Protein AF-A0A956CG14-F1 (afdb_monomer)

Nearest PDB structures (foldseek):
  5g23-assembly1_B  TM=5.509E-01  e=2.627E-01  Thermus thermophilus HB8
  4ibn-assembly1_A  TM=4.013E-01  e=4.566E+00  uncultured organism
  7aoa-assembly1_G  TM=4.417E-01  e=9.740E+00  Homo sapiens

Mean predicted aligned error: 8.32 Å

pLDDT: mean 91.48, std 9.68, range [47.75, 98.31]

Secondary structure (DSSP, 8-state):
------PPP--PPPPHHHHHHHHHHHHHHHHHHHHHHHHHHHHHHHHHHHHHHHHHHHHHHHHHHHHHHTEE------SSGGG------EEEE--SSB-EEEEEES-----STT-S--S-EEEEEEEEE-TTSTT-EEEEEEEESS--S-TTS-SEEEEEESS-S-B------TTT-

Solvent-accessible surface area (backbone atoms only — not comparable to full-atom values): 10400 Å² total; per-residue (Å²): 135,85,84,82,80,81,79,76,82,80,81,81,77,86,49,75,66,57,53,51,49,52,52,51,52,50,52,51,49,50,52,54,51,50,50,52,52,54,52,52,52,54,48,51,52,52,54,47,54,54,52,50,53,54,46,38,54,51,53,37,50,56,47,53,52,56,42,61,73,33,48,51,75,74,85,86,66,55,94,54,66,92,71,55,65,58,44,65,41,80,49,78,44,90,51,81,58,26,26,33,42,28,29,22,21,61,68,39,74,75,85,59,90,87,56,100,54,54,40,42,22,23,33,32,42,33,55,41,74,41,94,90,40,88,94,36,33,22,38,29,36,33,42,21,58,67,71,30,77,53,45,86,57,79,56,52,76,45,83,49,37,74,67,50,80,69,43,84,82,87,78,84,47,88,87,83,101

Structure (mmCIF, N/CA/C/O backbone):
data_AF-A0A956CG14-F1
#
_entry.id   AF-A0A956CG14-F1
#
loop_
_atom_site.group_PDB
_atom_site.id
_atom_site.type_symbol
_atom_site.label_atom_id
_atom_site.label_alt_id
_atom_site.label_comp_id
_atom_site.label_asym_id
_atom_site.label_entity_id
_atom_site.label_seq_id
_atom_site.pdbx_PDB_ins_code
_atom_site.Cartn_x
_atom_site.Cartn_y
_atom_site.Cartn_z
_atom_site.occupancy
_atom_site.B_iso_or_equiv
_atom_site.auth_seq_id
_atom_site.auth_comp_id
_atom_site.auth_asym_id
_atom_site.auth_atom_id
_atom_site.pdbx_PDB_model_num
ATOM 1 N N . MET A 1 1 ? -40.263 51.891 77.233 1.00 47.75 1 MET A N 1
ATOM 2 C CA . MET A 1 1 ? -41.038 50.756 76.676 1.00 47.75 1 MET A CA 1
ATOM 3 C C . MET A 1 1 ? -40.170 50.039 75.636 1.00 47.75 1 MET A C 1
ATOM 5 O O . MET A 1 1 ? -39.500 50.713 74.867 1.00 47.75 1 MET A O 1
ATOM 9 N N . MET A 1 2 ? -40.064 48.709 75.733 1.00 49.88 2 MET A N 1
ATOM 10 C CA . MET A 1 2 ? -38.956 47.848 75.268 1.00 49.88 2 MET A CA 1
ATOM 11 C C . MET A 1 2 ? -38.660 47.782 73.753 1.00 49.88 2 MET A C 1
ATOM 13 O O . MET A 1 2 ? -39.558 47.728 72.917 1.00 49.88 2 MET A O 1
ATOM 17 N N . ARG A 1 3 ? -37.358 47.654 73.435 1.00 60.09 3 ARG A N 1
ATOM 18 C CA . ARG A 1 3 ? -36.786 47.274 72.128 1.00 60.09 3 ARG A CA 1
ATOM 19 C C . ARG A 1 3 ? -37.217 45.851 71.732 1.00 60.09 3 ARG A C 1
ATOM 21 O O . ARG A 1 3 ? -36.933 44.899 72.454 1.00 60.09 3 ARG A O 1
ATOM 28 N N . ARG A 1 4 ? -37.834 45.688 70.554 1.00 58.59 4 ARG A N 1
ATOM 29 C CA . ARG A 1 4 ? -38.058 44.374 69.921 1.00 58.59 4 ARG A CA 1
ATOM 30 C C . ARG A 1 4 ? -36.722 43.794 69.444 1.00 58.59 4 ARG A C 1
ATOM 32 O O . ARG A 1 4 ? -36.098 44.342 68.540 1.00 58.59 4 ARG A O 1
ATOM 39 N N . ALA A 1 5 ? -36.306 42.673 70.025 1.00 63.59 5 ALA A N 1
ATOM 40 C CA . ALA A 1 5 ? -35.181 41.889 69.532 1.00 63.59 5 ALA A CA 1
ATOM 41 C C . ALA A 1 5 ? -35.553 41.219 68.196 1.00 63.59 5 ALA A C 1
ATOM 43 O O . ALA A 1 5 ? -36.476 40.403 68.132 1.00 63.59 5 ALA A O 1
ATOM 44 N N . ARG A 1 6 ? -34.839 41.564 67.119 1.00 65.38 6 ARG A N 1
ATOM 45 C CA . ARG A 1 6 ? -34.889 40.834 65.844 1.00 65.38 6 ARG A CA 1
ATOM 46 C C . ARG A 1 6 ? -34.256 39.458 66.064 1.00 65.38 6 ARG A C 1
ATOM 48 O O . ARG A 1 6 ? -33.068 39.375 66.360 1.00 65.38 6 ARG A O 1
ATOM 55 N N . ARG A 1 7 ? -35.039 38.384 65.935 1.00 64.81 7 ARG A N 1
ATOM 56 C CA . ARG A 1 7 ? -34.497 37.019 65.888 1.00 64.81 7 ARG A CA 1
ATOM 57 C C . ARG A 1 7 ? -33.688 36.869 64.600 1.00 64.81 7 ARG A C 1
ATOM 59 O O . ARG A 1 7 ? -34.226 37.095 63.520 1.00 64.81 7 ARG A O 1
ATOM 66 N N . LEU A 1 8 ? -32.413 36.505 64.723 1.00 67.00 8 LEU A N 1
ATOM 67 C CA . LEU A 1 8 ? -31.618 36.058 63.582 1.00 67.00 8 LEU A CA 1
ATOM 68 C C . LEU A 1 8 ? -32.221 34.745 63.051 1.00 67.00 8 LEU A C 1
ATOM 70 O O . LEU A 1 8 ? -32.664 33.920 63.859 1.00 67.00 8 LEU A O 1
ATOM 74 N N . PRO A 1 9 ? -32.288 34.547 61.724 1.00 66.44 9 PRO A N 1
ATOM 75 C CA . PRO A 1 9 ? -32.798 33.305 61.162 1.00 66.44 9 PRO A CA 1
ATOM 76 C C . PRO A 1 9 ? -31.931 32.132 61.639 1.00 66.44 9 PRO A C 1
ATOM 78 O O . PRO A 1 9 ? -30.703 32.187 61.571 1.00 66.44 9 PRO A O 1
ATOM 81 N N . ARG A 1 10 ? -32.567 31.071 62.155 1.00 65.12 10 ARG A N 1
ATOM 82 C CA . ARG A 1 10 ? -31.877 29.812 62.464 1.00 65.12 10 ARG A CA 1
ATOM 83 C C . ARG A 1 10 ? -31.449 29.202 61.135 1.00 65.12 10 ARG A C 1
ATOM 85 O O . ARG A 1 10 ? -32.304 28.848 60.329 1.00 65.12 10 ARG A O 1
ATOM 92 N N . ILE A 1 11 ? -30.145 29.092 60.916 1.00 65.12 11 ILE A N 1
ATOM 93 C CA . ILE A 1 11 ? -29.599 28.315 59.805 1.00 65.12 11 ILE A CA 1
ATOM 94 C C . ILE A 1 11 ? -29.910 26.850 60.126 1.00 65.12 11 ILE A C 1
ATOM 96 O O . ILE A 1 11 ? -29.430 26.318 61.127 1.00 65.12 11 IL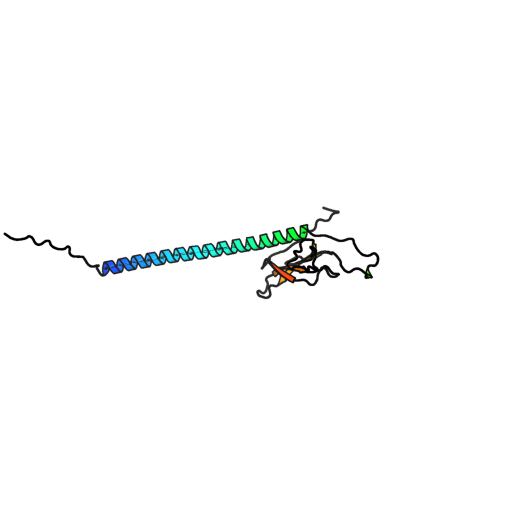E A O 1
ATOM 100 N N . ALA A 1 12 ? -30.795 26.233 59.347 1.00 71.69 12 ALA A N 1
ATOM 101 C CA . ALA A 1 12 ? -31.073 24.808 59.454 1.00 71.69 12 ALA A CA 1
ATOM 102 C C . ALA A 1 12 ? -29.853 24.028 58.937 1.00 71.69 12 ALA A C 1
ATOM 104 O O . ALA A 1 12 ? -29.336 24.333 57.865 1.00 71.69 12 ALA A O 1
ATOM 105 N N . GLY A 1 13 ? -29.366 23.065 59.722 1.00 74.69 13 GLY A N 1
ATOM 106 C CA . GLY A 1 13 ? -28.345 22.112 59.281 1.00 74.69 13 GLY A CA 1
ATOM 107 C C . GLY A 1 13 ? -28.966 20.968 58.478 1.00 74.69 13 GLY A C 1
ATOM 108 O O . GLY A 1 13 ? -30.152 20.679 58.635 1.00 74.69 13 GLY A O 1
ATOM 109 N N . PHE A 1 14 ? -28.161 20.313 57.642 1.00 78.00 14 PHE A N 1
ATOM 110 C CA . PHE A 1 14 ? -28.571 19.127 56.883 1.00 78.00 14 PHE A CA 1
ATOM 111 C C . PHE A 1 14 ? -28.898 17.952 57.808 1.00 78.00 14 PHE A C 1
ATOM 113 O O . PHE A 1 14 ? -28.216 17.724 58.812 1.00 78.00 14 PHE A O 1
ATOM 120 N N . THR A 1 15 ? -29.909 17.164 57.442 1.00 90.56 15 THR A N 1
ATOM 121 C CA . THR A 1 15 ? -30.178 15.887 58.121 1.00 90.56 15 THR A CA 1
ATOM 122 C C . THR A 1 15 ? -29.284 14.774 57.558 1.00 90.56 15 THR A C 1
ATOM 124 O O . THR A 1 15 ? -28.872 14.820 56.399 1.00 90.56 15 THR A O 1
ATOM 127 N N . LEU A 1 16 ? -29.007 13.732 58.352 1.00 89.06 16 LEU A N 1
ATOM 128 C CA . LEU A 1 16 ? -28.270 12.546 57.879 1.00 89.06 16 LEU A CA 1
ATOM 129 C C . LEU A 1 16 ? -28.947 11.891 56.664 1.00 89.06 16 LEU A C 1
ATOM 131 O O . LEU A 1 16 ? -28.267 11.439 55.747 1.00 89.06 16 LEU A O 1
ATOM 135 N N . VAL A 1 17 ? -30.282 11.872 56.643 1.00 91.56 17 VAL A N 1
ATOM 136 C CA . VAL A 1 17 ? -31.070 11.315 55.533 1.00 91.56 17 VAL A CA 1
ATOM 137 C C . VAL A 1 17 ? -30.859 12.128 54.257 1.00 91.56 17 VAL A C 1
ATOM 139 O O . VAL A 1 17 ? -30.644 11.559 53.194 1.00 91.56 17 VAL A O 1
ATOM 142 N N . GLU A 1 18 ? -30.863 13.454 54.359 1.00 91.06 18 GLU A N 1
ATOM 143 C CA . GLU A 1 18 ? -30.671 14.355 53.221 1.00 91.06 18 GLU A CA 1
ATOM 144 C C . GLU A 1 18 ? -29.267 14.217 52.611 1.00 91.06 18 GLU A C 1
ATOM 146 O O . GLU A 1 18 ? -29.122 14.167 51.389 1.00 91.06 18 GLU A O 1
ATOM 151 N N . LEU A 1 19 ? -28.241 14.037 53.453 1.00 93.31 19 LEU A N 1
ATOM 152 C CA . LEU A 1 19 ? -26.880 13.737 53.005 1.00 93.31 19 LEU A CA 1
ATOM 153 C C . LEU A 1 19 ? -26.794 12.380 52.286 1.00 93.31 19 LEU A C 1
ATOM 155 O O . LEU A 1 19 ? -26.184 12.287 51.221 1.00 93.31 19 LEU A O 1
ATOM 159 N N . LEU A 1 20 ? -27.417 11.333 52.837 1.00 95.00 20 LEU A N 1
ATOM 160 C CA . LEU A 1 20 ? -27.438 10.004 52.215 1.00 95.00 20 LEU A CA 1
ATOM 161 C C . LEU A 1 20 ? -28.135 10.028 50.851 1.00 95.00 20 LEU A C 1
ATOM 163 O O . LEU A 1 20 ? -27.617 9.462 49.886 1.00 95.00 20 LEU A O 1
ATOM 167 N N . VAL A 1 21 ? -29.270 10.727 50.748 1.00 95.81 21 VAL A N 1
ATOM 168 C CA . VAL A 1 21 ? -29.988 10.900 49.480 1.00 95.81 21 VAL A CA 1
ATOM 169 C C . VAL A 1 21 ? -29.118 11.656 48.474 1.00 95.81 21 VAL A C 1
ATOM 171 O O . VAL A 1 21 ? -28.954 11.181 47.350 1.00 95.81 21 VAL A O 1
ATOM 174 N N . ALA A 1 22 ? -28.479 12.760 48.870 1.00 96.31 22 ALA A N 1
ATOM 175 C CA . ALA A 1 22 ? -27.598 13.525 47.986 1.00 96.31 22 ALA A CA 1
ATOM 176 C C . ALA A 1 22 ? -26.425 12.684 47.445 1.00 96.31 22 ALA A C 1
ATOM 178 O O . ALA A 1 22 ? -26.166 12.690 46.240 1.00 96.31 22 ALA A O 1
ATOM 179 N N . ILE A 1 23 ? -25.756 11.909 48.308 1.00 96.31 23 ILE A N 1
ATOM 180 C CA . ILE A 1 23 ? -24.651 11.026 47.904 1.00 96.31 23 ILE A CA 1
ATOM 181 C C . ILE A 1 23 ? -25.156 9.905 46.988 1.00 96.31 23 ILE A C 1
ATOM 183 O O . ILE A 1 23 ? -24.492 9.584 46.005 1.00 96.31 23 ILE A O 1
ATOM 187 N N . SER A 1 24 ? -26.337 9.337 47.256 1.00 96.81 24 SER A N 1
ATOM 188 C CA . SER A 1 24 ? -26.917 8.287 46.409 1.00 96.81 24 SER A CA 1
ATOM 189 C C . SER A 1 24 ? -27.231 8.785 44.994 1.00 96.81 24 SER A C 1
ATOM 191 O O . SER A 1 24 ? -26.884 8.124 44.015 1.00 96.81 24 SER A O 1
ATOM 193 N N . ILE A 1 25 ? -27.799 9.991 44.874 1.00 97.56 25 ILE A N 1
ATOM 194 C CA . ILE A 1 25 ? -28.087 10.629 43.587 1.00 97.56 25 ILE A CA 1
ATOM 195 C C . ILE A 1 25 ? -26.777 10.938 42.862 1.00 97.56 25 ILE A C 1
ATOM 197 O O . ILE A 1 25 ? -26.647 10.627 41.680 1.00 97.56 25 ILE A O 1
ATOM 201 N N . LEU A 1 26 ? -25.783 11.492 43.563 1.00 97.44 26 LEU A N 1
ATOM 202 C CA . LEU A 1 26 ? -24.477 11.788 42.977 1.00 97.44 26 LEU A CA 1
ATOM 203 C C . LEU A 1 26 ? -23.777 10.520 42.472 1.00 97.44 26 LEU A C 1
ATOM 205 O O . LEU A 1 26 ? -23.239 10.521 41.364 1.00 97.44 26 LEU A O 1
ATOM 209 N N . ALA A 1 27 ? -23.800 9.438 43.251 1.00 97.88 27 ALA A N 1
ATOM 210 C CA . ALA A 1 27 ? -23.237 8.153 42.856 1.00 97.88 27 ALA A CA 1
ATOM 211 C C . ALA A 1 27 ? -23.948 7.601 41.612 1.00 97.88 27 ALA A C 1
ATOM 213 O O . ALA A 1 27 ? -23.286 7.215 40.648 1.00 97.88 27 ALA A O 1
ATOM 214 N N . MET A 1 28 ? -25.283 7.645 41.584 1.00 97.94 28 MET A N 1
ATOM 215 C CA . MET A 1 28 ? -26.075 7.219 40.429 1.00 97.94 28 MET A CA 1
ATOM 216 C C . MET A 1 28 ? -25.741 8.039 39.176 1.00 97.94 28 MET A C 1
ATOM 218 O O . MET A 1 28 ? -25.464 7.466 38.122 1.00 97.94 28 MET A O 1
ATOM 222 N N . ILE A 1 29 ? -25.699 9.370 39.287 1.00 98.12 29 ILE A N 1
ATOM 223 C CA . ILE A 1 29 ? -25.327 10.262 38.179 1.00 98.12 29 ILE A CA 1
ATOM 224 C C . ILE A 1 29 ? -23.910 9.946 37.696 1.00 98.12 29 ILE A C 1
ATOM 226 O O . ILE A 1 29 ? -23.685 9.827 36.493 1.00 98.12 29 ILE A O 1
ATOM 230 N N . SER A 1 30 ? -22.964 9.752 38.615 1.00 97.94 30 SER A N 1
ATOM 231 C CA . SER A 1 30 ? -21.570 9.441 38.279 1.00 97.94 30 SER A CA 1
ATOM 232 C C . SER A 1 30 ? -21.457 8.143 37.475 1.00 97.94 30 SER A C 1
ATOM 234 O O . SER A 1 30 ? -20.741 8.103 36.474 1.00 97.94 30 SER A O 1
ATOM 236 N N . VAL A 1 31 ? -22.207 7.102 37.854 1.00 97.75 31 VAL A N 1
ATOM 237 C CA . VAL A 1 31 ? -22.255 5.827 37.118 1.00 97.75 31 VAL A CA 1
ATOM 238 C C . VAL A 1 31 ? -22.845 6.013 35.719 1.00 97.75 31 VAL A C 1
ATOM 240 O O . VAL A 1 31 ? -22.284 5.501 34.748 1.00 97.75 31 VAL A O 1
ATOM 243 N N . LEU A 1 32 ? -23.937 6.770 35.586 1.00 97.69 32 LEU A N 1
ATOM 244 C CA . LEU A 1 32 ? -24.560 7.044 34.286 1.00 97.69 32 LEU A CA 1
ATOM 245 C C . LEU A 1 32 ? -23.613 7.805 33.352 1.00 97.69 32 LEU A C 1
ATOM 247 O O . LEU A 1 32 ? -23.438 7.422 32.194 1.00 97.69 32 LEU A O 1
ATOM 251 N N . VAL A 1 33 ? -22.954 8.842 33.869 1.00 97.69 33 VAL A N 1
ATOM 252 C CA . VAL A 1 33 ? -21.979 9.647 33.126 1.00 97.69 33 VAL A CA 1
ATOM 253 C C . VAL A 1 33 ? -20.789 8.789 32.696 1.00 97.69 33 VAL A C 1
ATOM 255 O O . VAL A 1 33 ? -20.415 8.798 31.522 1.00 97.69 33 VAL A O 1
ATOM 258 N N . TYR A 1 34 ? -20.227 7.992 33.609 1.00 97.50 34 TYR A N 1
ATOM 259 C CA . TYR A 1 34 ? -19.129 7.080 33.290 1.00 97.50 34 TYR A CA 1
ATOM 260 C C . TYR A 1 34 ? -19.524 6.060 32.214 1.00 97.50 34 TYR A C 1
ATOM 262 O O . TYR A 1 34 ? -18.774 5.833 31.261 1.00 97.50 34 TYR A O 1
ATOM 270 N N . SER A 1 35 ? -20.727 5.487 32.317 1.00 96.56 35 SER A N 1
ATOM 271 C CA . SER A 1 35 ? -21.259 4.554 31.324 1.00 96.56 35 SER A CA 1
ATOM 272 C C . SER A 1 35 ? -21.357 5.203 29.940 1.00 96.56 35 SER A C 1
ATOM 274 O O . SER A 1 35 ? -20.819 4.654 28.973 1.00 96.56 35 SER A O 1
ATOM 276 N N . ALA A 1 36 ? -21.924 6.410 29.852 1.00 96.94 36 ALA A N 1
ATOM 277 C CA . ALA A 1 36 ? -22.028 7.164 28.605 1.00 96.94 36 ALA A CA 1
ATOM 278 C C . ALA A 1 36 ? -20.651 7.451 27.982 1.00 96.94 36 ALA A C 1
ATOM 280 O O . ALA A 1 36 ? -20.433 7.158 26.804 1.00 96.94 36 ALA A O 1
ATOM 281 N N . PHE A 1 37 ? -19.685 7.934 28.772 1.00 97.56 37 PHE A N 1
ATOM 282 C CA . PHE A 1 37 ? -18.316 8.160 28.295 1.00 97.56 37 PHE A CA 1
ATOM 283 C C . PHE A 1 37 ? -17.644 6.873 27.813 1.00 97.56 37 PHE A C 1
ATOM 285 O O . PHE A 1 37 ? -16.991 6.867 26.768 1.00 97.56 37 PHE A O 1
ATOM 292 N N . SER A 1 38 ? -17.828 5.769 28.538 1.00 96.50 38 SER A N 1
ATOM 293 C CA . SER A 1 38 ? -17.271 4.474 28.146 1.00 96.50 38 SER A CA 1
ATOM 294 C C . SER A 1 38 ? -17.868 3.973 26.822 1.00 96.50 38 SER A C 1
ATOM 296 O O . SER A 1 38 ? -17.143 3.438 25.982 1.00 96.50 38 SER A O 1
ATOM 298 N N . GLY A 1 39 ? -19.169 4.195 26.602 1.00 95.75 39 GLY A N 1
ATOM 299 C CA . GLY A 1 39 ? -19.854 3.884 25.348 1.00 95.75 39 GLY A CA 1
ATOM 300 C C . GLY A 1 39 ? -19.334 4.724 24.183 1.00 95.75 39 GLY A C 1
ATOM 301 O O . GLY A 1 39 ? -18.994 4.176 23.135 1.00 95.75 39 GLY A O 1
ATOM 302 N N . LEU A 1 40 ? -19.185 6.037 24.389 1.00 96.56 40 LEU A N 1
ATOM 303 C CA . LEU A 1 40 ? -18.630 6.953 23.388 1.00 96.56 40 LEU A CA 1
ATOM 304 C C . LEU A 1 40 ? -17.197 6.583 22.998 1.00 96.56 40 LEU A C 1
ATOM 306 O O . LEU A 1 40 ? -16.873 6.570 21.812 1.00 96.56 40 LEU A O 1
ATOM 310 N N . LYS A 1 41 ? -16.348 6.238 23.974 1.00 97.25 41 LYS A N 1
ATOM 311 C CA . LYS A 1 41 ? -14.966 5.812 23.718 1.00 97.25 41 LYS A CA 1
ATOM 312 C C . LYS A 1 41 ? -14.918 4.570 22.823 1.00 97.25 41 LYS A C 1
ATOM 314 O O . LYS A 1 41 ? -14.251 4.602 21.794 1.00 97.25 41 LYS A O 1
ATOM 319 N N . ARG A 1 42 ? -15.675 3.520 23.163 1.00 95.88 42 ARG A N 1
ATOM 320 C CA . ARG A 1 42 ? -15.742 2.283 22.361 1.00 95.88 42 ARG A CA 1
ATOM 321 C C . ARG A 1 42 ? -16.266 2.536 20.947 1.00 95.88 42 ARG A C 1
ATOM 323 O O . ARG A 1 42 ? -15.728 1.994 19.986 1.00 95.88 42 ARG A O 1
ATOM 330 N N . SER A 1 43 ? -17.291 3.381 20.817 1.00 96.06 43 SER A N 1
ATOM 331 C CA . SER A 1 43 ? -17.842 3.769 19.514 1.00 96.06 43 SER A CA 1
ATOM 332 C C . SER A 1 43 ? -16.799 4.492 18.657 1.00 96.06 43 SER A C 1
ATOM 334 O O . SER A 1 43 ? -16.545 4.098 17.518 1.00 96.06 43 SER A O 1
ATOM 336 N N . LYS A 1 44 ? -16.106 5.481 19.237 1.00 96.75 44 LYS A N 1
ATOM 337 C CA . LYS A 1 44 ? -15.013 6.197 18.572 1.00 96.75 44 LYS A CA 1
ATOM 338 C C . LYS A 1 44 ? -13.903 5.246 18.122 1.00 96.75 44 LYS A C 1
ATOM 340 O O . LYS A 1 44 ? -13.461 5.343 16.985 1.00 96.75 44 LYS A O 1
ATOM 345 N N . GLU A 1 45 ? -13.469 4.325 18.979 1.00 96.81 45 GLU A N 1
ATOM 346 C CA . GLU A 1 45 ? -12.439 3.330 18.645 1.00 96.81 45 GLU A CA 1
ATOM 347 C C . GLU A 1 45 ? -12.885 2.388 17.515 1.00 96.81 45 GLU A C 1
ATOM 349 O O . GLU A 1 45 ? -12.084 2.030 16.653 1.00 96.81 45 GLU A O 1
ATOM 354 N N . GLY A 1 46 ? -14.164 2.004 17.474 1.00 95.56 46 GLY A N 1
ATOM 355 C CA . GLY A 1 46 ? -14.737 1.243 16.362 1.00 95.56 46 GLY A CA 1
ATOM 356 C C . GLY A 1 46 ? -14.678 2.004 15.036 1.00 95.56 46 GLY A C 1
ATOM 357 O O . GLY A 1 46 ? -14.149 1.488 14.054 1.00 95.56 46 GLY A O 1
ATOM 358 N N . ILE A 1 47 ? -15.160 3.249 15.026 1.00 96.31 47 ILE A N 1
ATOM 359 C CA . ILE A 1 47 ? -15.160 4.114 13.834 1.00 96.31 47 ILE A CA 1
ATOM 360 C C . ILE A 1 47 ? -13.732 4.403 13.361 1.00 96.31 47 ILE A C 1
ATOM 362 O O . ILE A 1 47 ? -13.461 4.380 12.159 1.00 96.31 47 ILE A O 1
ATOM 366 N N . GLN A 1 48 ? -12.814 4.646 14.298 1.00 96.12 48 GLN A N 1
ATOM 367 C CA . GLN A 1 48 ? -11.416 4.928 13.997 1.00 96.12 48 GLN A CA 1
ATOM 368 C C . GLN A 1 48 ? -10.758 3.749 13.274 1.00 96.12 48 GLN A C 1
ATOM 370 O O . GLN A 1 48 ? -10.187 3.951 12.208 1.00 96.12 48 GLN A O 1
ATOM 375 N N . ARG A 1 49 ? -10.929 2.514 13.772 1.00 94.50 49 ARG A N 1
ATOM 376 C CA . ARG A 1 49 ? -10.384 1.305 13.125 1.00 94.50 49 ARG A CA 1
ATOM 377 C C . ARG A 1 49 ? -10.854 1.146 11.681 1.00 94.50 49 ARG A C 1
ATOM 379 O O . ARG A 1 49 ? -10.047 0.878 10.796 1.00 94.50 49 ARG A O 1
ATOM 386 N N . VAL A 1 50 ? -12.149 1.343 11.435 1.00 94.94 50 VAL A N 1
ATOM 387 C CA . VAL A 1 50 ? -12.718 1.263 10.080 1.00 94.94 50 VAL A CA 1
ATOM 388 C C . VAL A 1 50 ? -12.144 2.368 9.192 1.00 94.94 50 VAL A C 1
ATOM 390 O O . VAL A 1 50 ? -11.713 2.112 8.070 1.00 94.94 50 VAL A O 1
ATOM 393 N N . THR A 1 51 ? -12.091 3.598 9.703 1.00 96.50 51 THR A N 1
ATOM 394 C CA . THR A 1 51 ? -11.572 4.756 8.962 1.00 96.50 51 THR A CA 1
ATOM 395 C C . THR A 1 51 ? -10.102 4.583 8.592 1.00 96.50 51 THR A C 1
ATOM 397 O O . THR A 1 51 ? -9.724 4.881 7.457 1.00 96.50 51 THR A O 1
ATOM 400 N N . ASP A 1 52 ? -9.291 4.075 9.519 1.00 95.38 52 ASP A N 1
ATOM 401 C CA . ASP A 1 52 ? -7.868 3.824 9.307 1.00 95.38 52 ASP A CA 1
ATOM 402 C C . ASP A 1 52 ? -7.653 2.739 8.250 1.00 95.38 52 ASP A C 1
ATOM 404 O O . ASP A 1 52 ? -6.866 2.951 7.329 1.00 95.38 52 ASP A O 1
ATOM 408 N N . ARG A 1 53 ? -8.440 1.654 8.282 1.00 94.56 53 ARG A N 1
ATOM 409 C CA . ARG A 1 53 ? -8.389 0.592 7.266 1.00 94.56 53 ARG A CA 1
ATOM 410 C C . ARG A 1 53 ? -8.703 1.105 5.860 1.00 94.56 53 ARG A C 1
ATOM 412 O O . ARG A 1 53 ? -7.971 0.837 4.911 1.00 94.56 53 ARG A O 1
ATOM 419 N N . TYR A 1 54 ? -9.761 1.904 5.716 1.00 95.69 54 TYR A N 1
ATOM 420 C CA . TYR A 1 54 ? -10.086 2.524 4.428 1.00 95.69 54 TYR A CA 1
ATOM 421 C C . TYR A 1 54 ? -9.027 3.533 3.978 1.00 95.69 54 TYR A C 1
ATOM 423 O O . TYR A 1 54 ? -8.774 3.684 2.782 1.00 95.69 54 TYR A O 1
ATOM 431 N N . ARG A 1 55 ? -8.430 4.273 4.916 1.00 95.81 55 ARG A N 1
ATOM 432 C CA . ARG A 1 55 ? -7.376 5.240 4.608 1.00 95.81 55 ARG A CA 1
ATOM 433 C C . ARG A 1 55 ? -6.121 4.540 4.097 1.00 95.81 55 ARG A C 1
ATOM 435 O O . ARG A 1 55 ? -5.589 4.986 3.088 1.00 95.81 55 ARG A O 1
ATOM 442 N N . GLU A 1 56 ? -5.689 3.474 4.760 1.00 96.06 56 GLU A N 1
ATOM 443 C CA . GLU A 1 56 ? -4.563 2.630 4.351 1.00 96.06 56 GLU A CA 1
ATOM 444 C C . GLU A 1 56 ? -4.755 2.121 2.917 1.00 96.06 56 GLU A C 1
ATOM 446 O O . GLU A 1 56 ? -3.943 2.430 2.046 1.00 96.06 56 GLU A O 1
ATOM 451 N N . GLY A 1 57 ? -5.896 1.480 2.628 1.00 95.62 57 GLY A N 1
ATOM 452 C CA . GLY A 1 57 ? -6.208 0.988 1.283 1.00 95.62 57 GLY A CA 1
ATOM 453 C C . GLY A 1 57 ? -6.230 2.093 0.219 1.00 95.62 57 GLY A C 1
ATOM 454 O O . GLY A 1 57 ? -5.639 1.945 -0.849 1.00 95.62 57 GLY A O 1
ATOM 455 N N . ARG A 1 58 ? -6.841 3.252 0.511 1.00 96.19 58 ARG A N 1
ATOM 456 C CA . ARG A 1 58 ? -6.843 4.392 -0.427 1.00 96.19 58 ARG A CA 1
ATOM 457 C C . ARG A 1 58 ? -5.443 4.934 -0.699 1.00 96.19 58 ARG A C 1
ATOM 459 O O . ARG A 1 58 ? -5.149 5.282 -1.838 1.00 96.19 58 ARG A O 1
ATOM 466 N N . LEU A 1 59 ? -4.596 5.039 0.325 1.00 97.31 59 LEU A N 1
ATOM 467 C CA . LEU A 1 59 ? -3.220 5.512 0.166 1.00 97.31 59 LEU A CA 1
ATOM 468 C C . LEU A 1 59 ? -2.386 4.516 -0.645 1.00 97.31 59 LEU A C 1
ATOM 470 O O . LEU A 1 59 ? -1.653 4.942 -1.538 1.00 97.31 59 LEU A O 1
ATOM 474 N N . ALA A 1 60 ? -2.552 3.217 -0.387 1.00 97.25 60 ALA A N 1
ATOM 475 C CA . ALA A 1 60 ? -1.914 2.149 -1.146 1.00 97.25 60 ALA A CA 1
ATOM 476 C C . ALA A 1 60 ? -2.277 2.223 -2.636 1.00 97.25 60 ALA A C 1
ATOM 478 O O . ALA A 1 60 ? -1.395 2.351 -3.484 1.00 97.25 60 ALA A O 1
ATOM 479 N N . MET A 1 61 ? -3.575 2.250 -2.952 1.00 96.88 61 MET A N 1
ATOM 480 C CA . MET A 1 61 ? -4.064 2.314 -4.334 1.00 96.88 61 MET A CA 1
ATOM 481 C C . MET A 1 61 ? -3.652 3.606 -5.046 1.00 96.88 61 MET A C 1
ATOM 483 O O . MET A 1 61 ? -3.201 3.567 -6.190 1.00 96.88 61 MET A O 1
ATOM 487 N N . ALA A 1 62 ? -3.755 4.757 -4.373 1.00 97.12 62 ALA A N 1
ATOM 488 C CA . ALA A 1 62 ? -3.348 6.038 -4.950 1.00 97.12 62 ALA A CA 1
ATOM 489 C C . ALA A 1 62 ? -1.846 6.084 -5.262 1.00 97.12 62 ALA A C 1
ATOM 491 O O . ALA A 1 62 ? -1.436 6.740 -6.223 1.00 97.12 62 ALA A O 1
ATOM 492 N N . ARG A 1 63 ? -1.022 5.401 -4.459 1.00 96.75 63 ARG A N 1
ATOM 493 C CA . ARG A 1 63 ? 0.408 5.274 -4.728 1.00 96.75 63 ARG A CA 1
ATOM 494 C C . ARG A 1 63 ? 0.668 4.348 -5.912 1.00 96.75 63 ARG A C 1
ATOM 496 O O . ARG A 1 63 ? 1.290 4.798 -6.866 1.00 96.75 63 ARG A O 1
ATOM 503 N N . ILE A 1 64 ? 0.136 3.124 -5.887 1.00 97.50 64 ILE A N 1
ATOM 504 C CA . ILE A 1 64 ? 0.289 2.143 -6.975 1.00 97.50 64 ILE A CA 1
ATOM 505 C C . ILE A 1 64 ? -0.120 2.756 -8.316 1.00 97.50 64 ILE A C 1
ATOM 507 O O . ILE A 1 64 ? 0.649 2.716 -9.270 1.00 97.50 64 ILE A O 1
ATOM 511 N N . SER A 1 65 ? -1.287 3.404 -8.368 1.00 97.06 65 SER A N 1
ATOM 512 C CA . SER A 1 65 ? -1.792 4.044 -9.586 1.00 97.06 65 SER A CA 1
ATOM 513 C C . SER A 1 65 ? -0.841 5.118 -10.119 1.00 97.06 65 SER A C 1
ATOM 515 O O . SER A 1 65 ? -0.524 5.115 -11.305 1.00 97.06 65 SER A O 1
ATOM 517 N N . ARG A 1 66 ? -0.336 6.001 -9.249 1.00 96.31 66 ARG A N 1
ATOM 518 C CA . ARG A 1 66 ? 0.601 7.064 -9.642 1.00 96.31 66 ARG A CA 1
ATOM 519 C C . ARG A 1 66 ? 1.902 6.501 -10.207 1.00 96.31 66 ARG A C 1
ATOM 521 O O . ARG A 1 66 ? 2.438 7.049 -11.162 1.00 96.31 66 ARG A O 1
ATOM 528 N N . GLU A 1 67 ? 2.427 5.449 -9.596 1.00 97.19 67 GLU A N 1
ATOM 529 C CA . GLU A 1 67 ? 3.710 4.876 -9.997 1.00 97.19 67 GLU A CA 1
ATOM 530 C C . GLU A 1 67 ? 3.577 4.057 -11.285 1.00 97.19 67 GLU A C 1
ATOM 532 O O . GLU A 1 67 ? 4.419 4.197 -12.171 1.00 97.19 67 GLU A O 1
ATOM 537 N N . LEU A 1 68 ? 2.483 3.302 -11.446 1.00 96.88 68 LEU A N 1
ATOM 538 C CA . LEU A 1 68 ? 2.157 2.604 -12.695 1.00 96.88 68 LEU A CA 1
ATOM 539 C C . LEU A 1 68 ? 1.904 3.575 -13.858 1.00 96.88 68 LEU A C 1
ATOM 541 O O . LEU A 1 68 ? 2.308 3.294 -14.979 1.00 96.88 68 LEU A O 1
ATOM 545 N N . GLN A 1 69 ? 1.290 4.737 -13.610 1.00 96.50 69 GLN A N 1
ATOM 546 C CA . GLN A 1 69 ? 1.123 5.785 -14.630 1.00 96.50 69 GLN A CA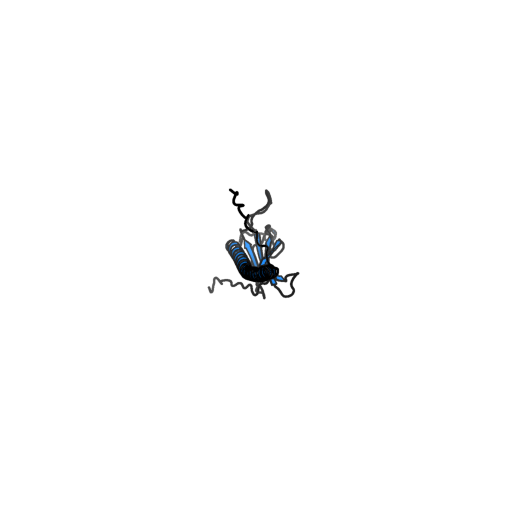 1
ATOM 547 C C . GLN A 1 69 ? 2.456 6.356 -15.129 1.00 96.50 69 GLN A C 1
ATOM 549 O O . GLN A 1 69 ? 2.530 6.827 -16.260 1.00 96.50 69 GLN A O 1
ATOM 554 N N . GLY A 1 70 ? 3.496 6.332 -14.292 1.00 96.44 70 GLY A N 1
ATOM 555 C CA . GLY A 1 70 ? 4.850 6.740 -14.663 1.00 96.44 70 GLY A CA 1
ATOM 556 C C . GLY A 1 70 ? 5.698 5.616 -15.257 1.00 96.44 70 GLY A C 1
ATOM 557 O O . GLY A 1 70 ? 6.884 5.844 -15.501 1.00 96.44 70 GLY A O 1
ATOM 558 N N . ALA A 1 71 ? 5.135 4.414 -15.436 1.00 97.25 71 ALA A N 1
ATOM 559 C CA . ALA A 1 71 ? 5.887 3.256 -15.886 1.00 97.25 71 ALA A CA 1
ATOM 560 C C . ALA A 1 71 ? 6.397 3.430 -17.322 1.00 97.25 71 ALA A C 1
ATOM 562 O O . ALA A 1 71 ? 5.685 3.935 -18.192 1.00 97.25 71 ALA A O 1
ATOM 563 N N . TYR A 1 72 ? 7.627 2.987 -17.580 1.00 95.88 72 TYR A N 1
ATOM 564 C CA . TYR A 1 72 ? 8.240 3.083 -18.903 1.00 95.88 72 TYR A CA 1
ATOM 565 C C . TYR A 1 72 ? 9.121 1.873 -19.225 1.00 95.88 72 TYR A C 1
ATOM 567 O O . TYR A 1 72 ? 9.643 1.193 -18.343 1.00 95.88 72 TYR A O 1
ATOM 575 N N . LEU A 1 73 ? 9.315 1.644 -20.524 1.00 95.25 73 LEU A N 1
ATOM 576 C CA . LEU A 1 73 ? 10.310 0.726 -21.067 1.00 95.25 73 LEU A CA 1
ATOM 577 C C . LEU A 1 73 ? 11.261 1.521 -21.959 1.00 95.25 73 LEU A C 1
ATOM 579 O O . LEU A 1 73 ? 10.818 2.311 -22.793 1.00 95.25 73 LEU A O 1
ATOM 583 N N . SER A 1 74 ? 12.565 1.319 -21.787 1.00 91.56 74 SER A N 1
ATOM 584 C CA . SER A 1 74 ? 13.582 1.957 -22.615 1.00 91.56 74 SER A CA 1
ATOM 585 C C . SER A 1 74 ? 14.058 1.000 -23.699 1.00 91.56 74 SER A C 1
ATOM 587 O O . SER A 1 74 ? 14.559 -0.087 -23.421 1.00 91.56 74 SER A O 1
ATOM 589 N N . THR A 1 75 ? 13.951 1.431 -24.954 1.00 88.88 75 THR A N 1
ATOM 590 C CA . THR A 1 75 ? 14.595 0.773 -26.100 1.00 88.88 75 THR A CA 1
ATOM 591 C C . THR A 1 75 ? 16.003 1.309 -26.369 1.00 88.88 75 THR A C 1
ATOM 593 O O . THR A 1 75 ? 16.648 0.871 -27.319 1.00 88.88 75 THR A O 1
ATOM 596 N N . HIS A 1 76 ? 16.497 2.252 -25.557 1.00 86.44 76 HIS A N 1
ATOM 597 C CA . HIS A 1 76 ? 17.831 2.835 -25.704 1.00 86.44 76 HIS A CA 1
ATOM 598 C C . HIS A 1 76 ? 18.891 1.898 -25.125 1.00 86.44 76 HIS A C 1
ATOM 600 O O . HIS A 1 76 ? 19.463 2.150 -24.070 1.00 86.44 76 HIS A O 1
ATOM 606 N N . MET A 1 77 ? 19.139 0.799 -25.831 1.00 86.44 77 MET A N 1
ATOM 607 C CA . MET A 1 77 ? 20.186 -0.158 -25.495 1.00 86.44 77 MET A CA 1
ATOM 608 C C . MET A 1 77 ? 21.416 0.078 -26.379 1.00 86.44 77 MET A C 1
ATOM 610 O O . MET A 1 77 ? 21.268 0.370 -27.572 1.00 86.44 77 MET A O 1
ATOM 614 N N . PRO A 1 78 ? 22.640 -0.047 -25.838 1.00 88.44 78 PRO A N 1
ATOM 615 C CA . PRO A 1 78 ? 23.845 0.046 -26.649 1.00 88.44 78 PRO A CA 1
ATOM 616 C C . PRO A 1 78 ? 23.870 -1.070 -27.700 1.00 88.44 78 PRO A C 1
ATOM 618 O O . PRO A 1 78 ? 23.450 -2.197 -27.436 1.00 88.44 78 PRO A O 1
ATOM 621 N N . ILE A 1 79 ? 24.425 -0.772 -28.882 1.00 89.75 79 ILE A N 1
ATOM 622 C CA . ILE A 1 79 ? 24.584 -1.753 -29.975 1.00 89.75 79 ILE A CA 1
ATOM 623 C C . ILE A 1 79 ? 25.324 -3.000 -29.470 1.00 89.75 79 ILE A C 1
ATOM 625 O O . ILE A 1 79 ? 24.962 -4.129 -29.796 1.00 89.75 79 ILE A O 1
ATOM 629 N N . ASN A 1 80 ? 26.356 -2.792 -28.648 1.00 92.31 80 ASN A N 1
ATOM 630 C CA . ASN A 1 80 ? 27.029 -3.865 -27.936 1.00 92.31 80 ASN A CA 1
ATOM 631 C C . ASN A 1 80 ? 26.366 -4.080 -26.568 1.00 92.31 80 ASN A C 1
ATOM 633 O O . ASN A 1 80 ? 26.566 -3.281 -25.654 1.00 92.31 80 ASN A O 1
ATOM 637 N N . GLN A 1 81 ? 25.639 -5.189 -26.412 1.00 85.31 81 GLN A N 1
ATOM 638 C CA . GLN A 1 81 ? 24.956 -5.543 -25.161 1.00 85.31 81 GLN A CA 1
ATOM 639 C C . GLN A 1 81 ? 25.911 -5.735 -23.974 1.00 85.31 81 GLN A C 1
ATOM 641 O O . GLN A 1 81 ? 25.490 -5.579 -22.834 1.00 85.31 81 GLN A O 1
ATOM 646 N N . ALA A 1 82 ? 27.201 -6.007 -24.211 1.00 88.56 82 ALA A N 1
ATOM 647 C CA . ALA A 1 82 ? 28.198 -6.073 -23.140 1.00 88.56 82 ALA A CA 1
ATOM 648 C C . ALA A 1 82 ? 28.451 -4.711 -22.462 1.00 88.56 82 ALA A C 1
ATOM 650 O O . ALA A 1 82 ? 29.074 -4.665 -21.406 1.00 88.56 82 ALA A O 1
ATOM 651 N N . LEU A 1 83 ? 27.987 -3.611 -23.067 1.00 89.94 83 LEU A N 1
ATOM 652 C CA . LEU A 1 83 ? 28.053 -2.259 -22.508 1.00 89.94 83 LEU A CA 1
ATOM 653 C C . LEU A 1 83 ? 26.745 -1.839 -21.818 1.00 89.94 83 LEU A C 1
ATOM 655 O O . LEU A 1 83 ? 26.634 -0.689 -21.398 1.00 89.94 83 LEU A O 1
ATOM 659 N N . ALA A 1 84 ? 25.741 -2.719 -21.743 1.00 90.06 84 ALA A N 1
ATOM 660 C CA . ALA A 1 84 ? 24.492 -2.412 -21.058 1.00 90.06 84 ALA A CA 1
ATOM 661 C C . ALA A 1 84 ? 24.737 -2.297 -19.548 1.00 90.06 84 ALA A C 1
ATOM 663 O O . ALA A 1 84 ? 25.309 -3.195 -18.930 1.00 90.06 84 ALA A O 1
ATOM 664 N N . VAL A 1 85 ? 24.305 -1.176 -18.977 1.00 90.00 85 VAL A N 1
ATOM 665 C CA . VAL A 1 85 ? 24.421 -0.876 -17.541 1.00 90.00 85 VAL A CA 1
ATOM 666 C C . VAL A 1 85 ? 23.069 -0.856 -16.836 1.00 90.00 85 VAL A C 1
ATOM 668 O O . VAL A 1 85 ? 23.018 -0.975 -15.617 1.00 90.00 85 VAL A O 1
ATOM 671 N N . GLU A 1 86 ? 21.985 -0.749 -17.603 1.00 91.31 86 GLU A N 1
ATOM 672 C CA . GLU A 1 86 ? 20.616 -0.740 -17.108 1.00 91.31 86 GLU A CA 1
ATOM 673 C C . GLU A 1 86 ? 19.722 -1.626 -17.976 1.00 91.31 86 GLU A C 1
ATOM 675 O O . GLU A 1 86 ? 19.925 -1.762 -19.188 1.00 91.31 86 GLU A O 1
ATOM 680 N N . LYS A 1 87 ? 18.696 -2.204 -17.353 1.00 92.50 87 LYS A N 1
ATOM 681 C CA . LYS A 1 87 ? 17.632 -2.924 -18.042 1.00 92.50 87 LYS A CA 1
ATOM 682 C C . LYS A 1 87 ? 16.286 -2.544 -17.445 1.00 92.50 87 LYS A C 1
ATOM 684 O O . LYS A 1 87 ? 15.996 -2.856 -16.297 1.00 92.50 87 LYS A O 1
ATOM 689 N N . THR A 1 88 ? 15.419 -1.953 -18.263 1.00 94.88 88 THR A N 1
ATOM 690 C CA . THR A 1 88 ? 14.038 -1.688 -17.848 1.00 94.88 88 THR A CA 1
ATOM 691 C C . THR A 1 88 ? 13.172 -2.937 -17.955 1.00 94.88 88 THR A C 1
ATOM 693 O O . THR A 1 88 ? 13.277 -3.682 -18.935 1.00 94.88 88 THR A O 1
ATOM 696 N N . ALA A 1 89 ? 12.269 -3.132 -17.002 1.00 93.69 89 ALA A N 1
ATOM 697 C CA . ALA A 1 89 ? 11.276 -4.197 -17.028 1.00 93.69 89 ALA A CA 1
ATOM 698 C C . ALA A 1 89 ? 9.857 -3.648 -16.837 1.00 93.69 89 ALA A C 1
ATOM 700 O O . ALA A 1 89 ? 9.656 -2.550 -16.330 1.00 93.69 89 ALA A O 1
ATOM 701 N N . PHE A 1 90 ? 8.875 -4.439 -17.263 1.00 96.50 90 PHE A N 1
ATOM 702 C CA . PHE A 1 90 ? 7.483 -4.351 -16.838 1.00 96.50 90 PHE A CA 1
ATOM 703 C C . PHE A 1 90 ? 6.950 -5.781 -16.853 1.00 96.50 90 PHE A C 1
ATOM 705 O O . PHE A 1 90 ? 6.601 -6.322 -17.902 1.00 96.50 90 PHE A O 1
ATOM 712 N N . THR A 1 91 ? 7.014 -6.451 -15.707 1.00 95.94 91 THR A N 1
ATOM 713 C CA . THR A 1 91 ? 6.742 -7.888 -15.610 1.00 95.94 91 THR A CA 1
ATOM 714 C C . THR A 1 91 ? 5.798 -8.176 -14.459 1.00 95.94 91 THR A C 1
ATOM 716 O O . THR A 1 91 ? 6.092 -7.823 -13.318 1.00 95.94 91 THR A O 1
ATOM 719 N N . GLY A 1 92 ? 4.68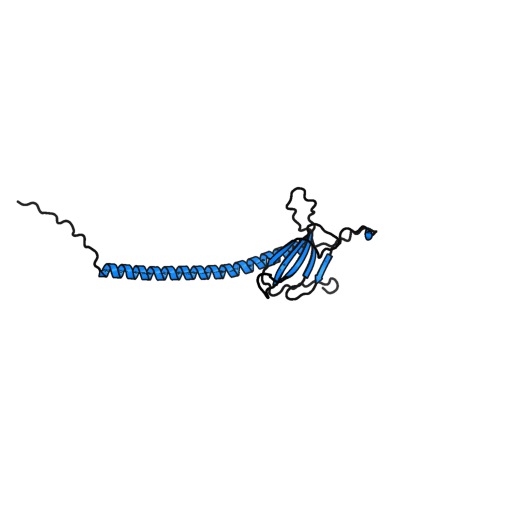3 -8.835 -14.772 1.00 96.19 92 GLY A N 1
ATOM 720 C CA . GLY A 1 92 ? 3.727 -9.367 -13.808 1.00 96.19 92 GLY A CA 1
ATOM 721 C C . GLY A 1 92 ? 3.962 -10.852 -13.555 1.00 96.19 92 GLY A C 1
ATOM 722 O O . GLY A 1 92 ? 4.285 -11.608 -14.473 1.00 96.19 92 GLY A O 1
ATOM 723 N N . ARG A 1 93 ? 3.800 -11.285 -12.309 1.00 96.81 93 ARG A N 1
ATOM 724 C CA . ARG A 1 93 ? 3.855 -12.684 -11.882 1.00 96.81 93 ARG A CA 1
ATOM 725 C C . ARG A 1 93 ? 2.674 -12.961 -10.972 1.00 96.81 93 ARG A C 1
ATOM 727 O O . ARG A 1 93 ? 2.525 -12.297 -9.951 1.00 96.81 93 ARG A O 1
ATOM 734 N N . ARG A 1 94 ? 1.884 -13.969 -11.334 1.00 97.19 94 ARG A N 1
ATOM 735 C CA . ARG A 1 94 ? 0.755 -14.398 -10.513 1.00 97.19 94 ARG A CA 1
ATOM 736 C C . ARG A 1 94 ? 1.235 -14.988 -9.192 1.00 97.19 94 ARG A C 1
ATOM 738 O O . ARG A 1 94 ? 2.234 -15.712 -9.163 1.00 97.19 94 ARG A O 1
ATOM 745 N N . GLY A 1 95 ? 0.507 -14.702 -8.125 1.00 94.81 95 GLY A N 1
ATOM 746 C CA . GLY A 1 95 ? 0.770 -15.208 -6.789 1.00 94.81 95 GLY A CA 1
ATOM 747 C C . GLY A 1 95 ? -0.498 -15.257 -5.946 1.00 94.81 95 GLY A C 1
ATOM 748 O O . GLY A 1 95 ? -1.551 -14.744 -6.305 1.00 94.81 95 GLY A O 1
ATOM 749 N N . THR A 1 96 ? -0.424 -15.932 -4.806 1.00 93.75 96 THR A N 1
ATOM 750 C CA . THR A 1 96 ? -1.524 -15.975 -3.838 1.00 93.75 96 THR A CA 1
ATOM 751 C C . THR A 1 96 ? -0.914 -15.928 -2.439 1.00 93.75 96 THR A C 1
ATOM 753 O O . THR A 1 96 ? -0.001 -16.710 -2.170 1.00 93.75 96 THR A O 1
ATOM 756 N N . PRO A 1 97 ? -1.351 -15.007 -1.562 1.00 95.06 97 PRO A N 1
ATOM 757 C CA . PRO A 1 97 ? -2.483 -14.082 -1.722 1.00 95.06 97 PRO A CA 1
ATOM 758 C C . PRO A 1 97 ? -2.168 -12.807 -2.527 1.00 95.06 97 PRO A C 1
ATOM 760 O O . PRO A 1 97 ? -3.032 -11.951 -2.663 1.00 95.06 97 PRO A O 1
ATOM 763 N N . ALA A 1 98 ? -0.955 -12.645 -3.058 1.00 97.62 98 ALA A N 1
ATOM 764 C CA . ALA A 1 98 ? -0.587 -11.432 -3.782 1.00 97.62 98 ALA A CA 1
ATOM 765 C C . ALA A 1 98 ? 0.209 -11.720 -5.052 1.00 97.62 98 ALA A C 1
ATOM 767 O O . ALA A 1 98 ? 1.225 -12.420 -5.016 1.00 97.62 98 ALA A O 1
ATOM 768 N N . ASP A 1 99 ? -0.214 -11.093 -6.139 1.00 98.31 99 ASP A N 1
ATOM 769 C CA . ASP A 1 99 ? 0.558 -10.946 -7.358 1.00 98.31 99 ASP A CA 1
ATOM 770 C C . ASP A 1 99 ? 1.795 -10.077 -7.133 1.00 98.31 99 ASP A C 1
ATOM 772 O O . ASP A 1 99 ? 1.884 -9.261 -6.209 1.00 98.31 99 ASP A O 1
ATOM 776 N N . ARG A 1 100 ? 2.775 -10.252 -8.017 1.00 97.81 100 ARG A N 1
ATOM 777 C CA . ARG A 1 100 ? 3.973 -9.425 -8.073 1.00 97.81 100 ARG A CA 1
ATOM 778 C C . ARG A 1 100 ? 4.034 -8.670 -9.387 1.00 97.81 100 ARG A C 1
ATOM 780 O O . ARG A 1 100 ? 3.913 -9.272 -10.447 1.00 97.81 100 ARG A O 1
ATOM 787 N N . VAL A 1 101 ? 4.332 -7.379 -9.322 1.00 97.94 101 VAL A N 1
ATOM 788 C CA . VAL A 1 101 ? 4.691 -6.576 -10.495 1.00 97.94 101 VAL A CA 1
ATOM 789 C C . VAL A 1 101 ? 6.019 -5.881 -10.249 1.00 97.94 101 VAL A C 1
ATOM 791 O O . VAL A 1 101 ? 6.225 -5.306 -9.185 1.00 97.94 101 VAL A O 1
ATOM 794 N N . ASP A 1 102 ? 6.920 -5.965 -11.223 1.00 98.00 102 ASP A N 1
ATOM 795 C CA . ASP A 1 102 ? 8.224 -5.303 -11.239 1.00 98.00 102 ASP A CA 1
ATOM 796 C C . ASP A 1 102 ? 8.293 -4.393 -12.466 1.00 98.00 102 ASP A C 1
ATOM 798 O O . ASP A 1 102 ? 8.035 -4.858 -13.582 1.00 98.00 102 ASP A O 1
ATOM 802 N N . PHE A 1 103 ? 8.606 -3.113 -12.273 1.00 97.81 103 PHE A N 1
ATOM 803 C CA . PHE A 1 103 ? 8.648 -2.141 -13.360 1.00 97.81 103 PHE A CA 1
ATOM 804 C C . PHE A 1 103 ? 9.547 -0.934 -13.075 1.00 97.81 103 PHE A C 1
ATOM 806 O O . PHE A 1 103 ? 9.818 -0.605 -11.923 1.00 97.81 103 PHE A O 1
ATOM 813 N N . ASN A 1 104 ? 9.975 -0.236 -14.126 1.00 97.44 104 ASN A N 1
ATOM 814 C CA . ASN A 1 104 ? 10.671 1.049 -14.013 1.00 97.44 104 ASN A CA 1
ATOM 815 C C . ASN A 1 104 ? 9.682 2.210 -14.149 1.00 97.44 104 ASN A C 1
ATOM 817 O O . ASN A 1 104 ? 8.743 2.123 -14.938 1.00 97.44 104 ASN A O 1
ATOM 821 N N . SER A 1 105 ? 9.883 3.297 -13.399 1.00 97.12 105 SER A N 1
ATOM 822 C CA . SER A 1 105 ? 8.985 4.461 -13.383 1.00 97.12 105 SER A CA 1
ATOM 823 C C . SER A 1 105 ? 9.719 5.786 -13.154 1.00 97.12 105 SER A C 1
ATOM 825 O O . SER A 1 105 ? 10.744 5.812 -12.479 1.00 97.12 105 SER A O 1
ATOM 827 N N . PHE A 1 106 ? 9.172 6.894 -13.668 1.00 95.25 106 PHE A N 1
ATOM 828 C CA . PHE A 1 106 ? 9.674 8.272 -13.474 1.00 95.25 106 PHE A CA 1
ATOM 829 C C . PHE A 1 106 ? 9.129 8.967 -12.208 1.00 95.25 106 PHE A C 1
ATOM 831 O O . PHE A 1 106 ? 8.951 10.185 -12.158 1.00 95.25 106 PHE A O 1
ATOM 838 N N . CYS A 1 107 ? 8.771 8.200 -11.181 1.00 92.12 107 CYS A N 1
ATOM 839 C CA . CYS A 1 107 ? 8.141 8.730 -9.971 1.00 92.12 107 CYS A CA 1
ATOM 840 C C . CYS A 1 107 ? 9.088 8.846 -8.766 1.00 92.12 107 CYS A C 1
ATOM 842 O O . CYS A 1 107 ? 8.614 9.114 -7.655 1.00 92.12 107 CYS A O 1
ATOM 844 N N . HIS A 1 108 ? 10.395 8.635 -8.948 1.00 92.81 108 HIS A N 1
ATOM 845 C CA . HIS A 1 108 ? 11.362 8.772 -7.864 1.00 92.81 108 HIS A CA 1
ATOM 846 C C . HIS A 1 108 ? 11.488 10.237 -7.446 1.00 92.81 108 HIS A C 1
ATOM 848 O O . HIS A 1 108 ? 11.559 11.150 -8.271 1.00 92.81 108 HIS A O 1
ATOM 854 N N . ARG A 1 109 ? 11.522 10.480 -6.134 1.00 88.94 109 ARG A N 1
ATOM 855 C CA . ARG A 1 109 ? 11.771 11.815 -5.589 1.00 88.94 109 ARG A CA 1
ATOM 856 C C . ARG A 1 109 ? 13.088 11.817 -4.847 1.00 88.94 109 ARG A C 1
ATOM 858 O O . ARG A 1 109 ? 13.190 11.265 -3.757 1.00 88.94 109 ARG A O 1
ATOM 865 N N . ARG A 1 110 ? 14.043 12.549 -5.408 1.00 85.19 110 ARG A N 1
ATOM 866 C CA . ARG A 1 110 ? 15.322 12.828 -4.774 1.00 85.19 110 ARG A CA 1
ATOM 867 C C . ARG A 1 110 ? 15.126 13.627 -3.485 1.00 85.19 110 ARG A C 1
ATOM 869 O O . ARG A 1 110 ? 14.587 14.736 -3.521 1.00 85.19 110 ARG A O 1
ATOM 876 N N . MET A 1 111 ? 15.560 13.066 -2.359 1.00 84.56 111 MET A N 1
ATOM 877 C CA . MET A 1 111 ? 15.425 13.697 -1.038 1.00 84.56 111 MET A CA 1
ATOM 878 C C . MET A 1 111 ? 16.693 14.442 -0.607 1.00 84.56 111 MET A C 1
ATOM 880 O O . MET A 1 111 ? 16.596 15.425 0.129 1.00 84.56 111 MET A O 1
ATOM 884 N N . ASP A 1 112 ? 17.859 14.034 -1.115 1.00 85.38 112 ASP A N 1
ATOM 885 C CA . ASP A 1 112 ? 19.151 14.597 -0.732 1.00 85.38 112 ASP A CA 1
ATOM 886 C C . ASP A 1 112 ? 19.682 15.614 -1.750 1.00 85.38 112 ASP A C 1
ATOM 888 O O . ASP A 1 112 ? 19.554 15.484 -2.973 1.00 85.38 112 ASP A O 1
ATOM 892 N N . ARG A 1 113 ? 20.314 16.676 -1.236 1.00 80.06 113 ARG A N 1
ATOM 893 C CA . ARG A 1 113 ? 20.973 17.681 -2.077 1.00 80.06 113 ARG A CA 1
ATOM 894 C C . ARG A 1 113 ? 22.256 17.074 -2.653 1.00 80.06 113 ARG A C 1
ATOM 896 O O . ARG A 1 113 ? 23.135 16.685 -1.893 1.00 80.06 113 ARG A O 1
ATOM 903 N N . ASN A 1 114 ? 22.380 17.085 -3.982 1.00 81.38 114 ASN A N 1
ATOM 904 C CA . ASN A 1 114 ? 23.503 16.526 -4.749 1.00 81.38 114 ASN A CA 1
ATOM 905 C C . ASN A 1 114 ? 23.623 14.989 -4.726 1.00 81.38 114 ASN A C 1
ATOM 907 O O . ASN A 1 114 ? 24.712 14.481 -4.996 1.00 81.38 114 ASN A O 1
ATOM 911 N N . SER A 1 115 ? 22.553 14.233 -4.437 1.00 85.19 115 SER A N 1
ATOM 912 C CA . SER A 1 115 ? 22.595 12.796 -4.736 1.00 85.19 115 SER A CA 1
ATOM 913 C C . SER A 1 115 ? 22.608 12.578 -6.252 1.00 85.19 115 SER A C 1
ATOM 915 O O . SER A 1 115 ? 21.995 13.330 -7.018 1.00 85.19 115 SER A O 1
ATOM 917 N N . HIS A 1 116 ? 23.342 11.554 -6.687 1.00 83.25 116 HIS A N 1
ATOM 918 C CA . HIS A 1 116 ? 23.460 11.147 -8.091 1.00 83.25 116 HIS A CA 1
ATOM 919 C C . HIS A 1 116 ? 22.246 10.306 -8.514 1.00 83.25 116 HIS A C 1
ATOM 921 O O . HIS A 1 116 ? 22.381 9.272 -9.157 1.00 83.25 116 HIS A O 1
ATOM 927 N N . GLU A 1 117 ? 21.061 10.757 -8.113 1.00 87.44 117 GLU A N 1
ATOM 928 C CA . GLU A 1 117 ? 19.784 10.100 -8.362 1.00 87.44 117 GLU A CA 1
ATOM 929 C C . GLU A 1 117 ? 18.998 10.897 -9.404 1.00 87.44 117 GLU A C 1
ATOM 931 O O . GLU A 1 117 ? 18.989 12.140 -9.402 1.00 87.44 117 GLU A O 1
ATOM 936 N N . SER A 1 118 ? 18.344 10.152 -10.291 1.00 89.12 118 SER A N 1
ATOM 937 C CA . SER A 1 118 ? 17.412 10.675 -11.288 1.00 89.12 118 SER A CA 1
ATOM 938 C C . SER A 1 118 ? 15.983 10.717 -10.723 1.00 89.12 118 SER A C 1
ATOM 940 O O . SER A 1 118 ? 15.764 10.500 -9.537 1.00 89.12 118 SER A O 1
ATOM 942 N N . ASP A 1 119 ? 14.991 11.011 -11.556 1.00 92.12 119 ASP A N 1
ATOM 943 C CA . ASP A 1 119 ? 13.569 10.758 -11.281 1.00 92.12 119 ASP A CA 1
ATOM 944 C C . ASP A 1 119 ? 13.143 9.313 -11.613 1.00 92.12 119 ASP A C 1
ATOM 946 O O . ASP A 1 119 ? 12.018 8.902 -11.325 1.00 92.12 119 ASP A O 1
ATOM 950 N N . GLN A 1 120 ? 14.057 8.527 -12.179 1.00 94.31 120 GLN A N 1
ATOM 951 C CA . GLN A 1 120 ? 13.880 7.108 -12.451 1.00 94.31 120 GLN A CA 1
ATOM 952 C C . GLN A 1 120 ? 14.026 6.266 -11.183 1.00 94.31 120 GLN A C 1
ATOM 954 O O . GLN A 1 120 ? 14.934 6.470 -10.380 1.00 94.31 120 GLN A O 1
ATOM 959 N N . ALA A 1 121 ? 13.159 5.270 -11.049 1.00 95.62 121 ALA A N 1
ATOM 960 C CA . ALA A 1 121 ? 13.287 4.208 -10.066 1.00 95.62 121 ALA A CA 1
ATOM 961 C C . ALA A 1 121 ? 12.824 2.869 -10.630 1.00 95.62 121 ALA A C 1
ATOM 963 O O . ALA A 1 121 ? 11.961 2.793 -11.506 1.00 95.62 121 ALA A O 1
ATOM 964 N N . GLU A 1 122 ? 13.365 1.809 -10.053 1.00 97.19 122 GLU A N 1
ATOM 965 C CA . GLU A 1 122 ? 12.836 0.458 -10.162 1.00 97.19 122 GLU A CA 1
ATOM 966 C C . GLU A 1 122 ? 11.896 0.199 -8.993 1.00 97.19 122 GLU A C 1
ATOM 968 O O . GLU A 1 122 ? 12.243 0.456 -7.836 1.00 97.19 122 GLU A O 1
ATOM 973 N N . ILE A 1 123 ? 10.709 -0.314 -9.285 1.00 97.94 123 ILE A N 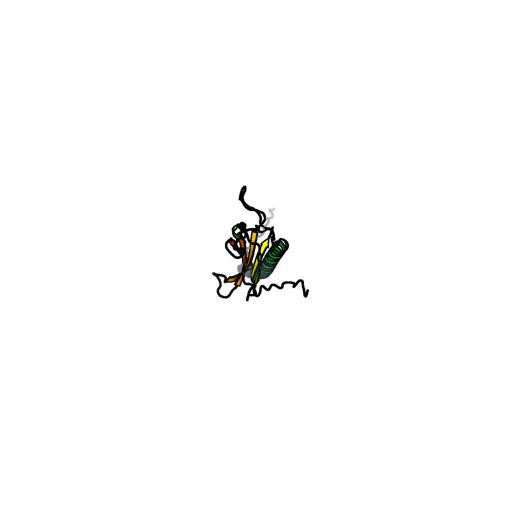1
ATOM 974 C CA . ILE A 1 123 ? 9.636 -0.470 -8.316 1.00 97.94 123 ILE A CA 1
ATOM 975 C C . ILE A 1 123 ? 9.087 -1.882 -8.399 1.00 97.94 123 ILE A C 1
ATOM 977 O O . ILE A 1 123 ? 8.861 -2.418 -9.484 1.00 97.94 123 ILE A O 1
ATOM 981 N N . SER A 1 124 ? 8.829 -2.465 -7.230 1.00 98.19 124 SER A N 1
ATOM 982 C CA . SER A 1 124 ? 8.112 -3.731 -7.133 1.00 98.19 124 SER A CA 1
ATOM 983 C C . SER A 1 124 ? 6.964 -3.633 -6.142 1.00 98.19 124 SER A C 1
ATOM 985 O O . SER A 1 124 ? 7.142 -3.095 -5.051 1.00 98.19 124 SER A O 1
ATOM 987 N N . TYR A 1 125 ? 5.826 -4.230 -6.474 1.00 98.25 125 TYR A N 1
ATOM 988 C CA . TYR A 1 125 ? 4.759 -4.530 -5.517 1.00 98.25 125 TYR A CA 1
ATOM 989 C C . TYR A 1 125 ? 4.605 -6.038 -5.404 1.00 98.25 125 TYR A C 1
ATOM 991 O O . TYR A 1 125 ? 4.618 -6.716 -6.429 1.00 98.25 125 TYR A O 1
ATOM 999 N N . PHE A 1 126 ? 4.518 -6.559 -4.181 1.00 98.06 126 PHE A N 1
ATOM 1000 C CA . PHE A 1 126 ? 4.324 -7.986 -3.908 1.00 98.06 126 PHE A CA 1
ATOM 1001 C C . PHE A 1 126 ? 3.855 -8.211 -2.466 1.00 98.06 126 PHE A C 1
ATOM 1003 O O . PHE A 1 126 ? 3.938 -7.310 -1.631 1.00 98.06 126 PHE A O 1
ATOM 1010 N N . GLY A 1 127 ? 3.370 -9.417 -2.168 1.00 97.38 127 GLY A N 1
ATOM 1011 C CA . GLY A 1 127 ? 3.047 -9.832 -0.801 1.00 97.38 127 GLY A CA 1
ATOM 1012 C C . GLY A 1 127 ? 4.277 -10.310 -0.030 1.00 97.38 127 GLY A C 1
ATOM 1013 O O . GLY A 1 127 ? 5.103 -11.049 -0.566 1.00 97.38 127 GLY A O 1
ATOM 1014 N N . SER A 1 128 ? 4.380 -9.927 1.240 1.00 96.56 128 SER A N 1
ATOM 1015 C CA . SER A 1 128 ? 5.381 -10.424 2.187 1.00 96.56 128 SER A CA 1
ATOM 1016 C C . SER A 1 128 ? 4.697 -10.886 3.467 1.00 96.56 128 SER A C 1
ATOM 1018 O O . SER A 1 128 ? 3.778 -10.228 3.940 1.00 96.56 128 SER A O 1
ATOM 1020 N N . ALA A 1 129 ? 5.155 -11.987 4.061 1.00 94.94 129 ALA A N 1
ATOM 1021 C CA . ALA A 1 129 ? 4.669 -12.400 5.377 1.00 94.94 129 ALA A CA 1
ATOM 1022 C C . ALA A 1 129 ? 5.026 -11.343 6.440 1.00 94.94 129 ALA A C 1
ATOM 1024 O O . ALA A 1 129 ? 6.148 -10.822 6.428 1.00 94.94 129 ALA A O 1
ATOM 1025 N N . ASP A 1 130 ? 4.093 -11.041 7.349 1.00 92.06 130 ASP A N 1
ATOM 1026 C CA . ASP A 1 130 ? 4.364 -10.170 8.500 1.00 92.06 130 ASP A CA 1
ATOM 1027 C C . ASP A 1 130 ? 5.216 -10.945 9.526 1.00 92.06 130 ASP A C 1
ATOM 1029 O O . ASP A 1 130 ? 4.752 -11.940 10.086 1.00 92.06 130 ASP A O 1
ATOM 1033 N N . PRO A 1 131 ? 6.452 -10.509 9.842 1.00 87.50 131 PRO A N 1
ATOM 1034 C CA . PRO A 1 131 ? 7.292 -11.192 10.828 1.00 87.50 131 PRO A CA 1
ATOM 1035 C C . PRO A 1 131 ? 6.734 -11.138 12.260 1.00 87.50 131 PRO A C 1
ATOM 1037 O O . PRO A 1 131 ? 7.256 -11.816 13.143 1.00 87.50 131 PRO A O 1
ATOM 1040 N N . LYS A 1 132 ? 5.729 -10.296 12.531 1.00 89.31 132 LYS A N 1
ATOM 1041 C CA . LYS A 1 132 ? 5.105 -10.140 13.853 1.00 89.31 132 LYS A CA 1
ATOM 1042 C C . LYS A 1 132 ? 3.804 -10.924 13.996 1.00 89.31 132 LYS A C 1
ATOM 1044 O O . LYS A 1 132 ? 3.328 -11.070 15.124 1.00 89.31 132 LYS A O 1
ATOM 1049 N N . LYS A 1 133 ? 3.211 -11.372 12.890 1.00 88.25 133 LYS A N 1
ATOM 1050 C CA . LYS A 1 133 ? 1.913 -12.044 12.861 1.00 88.25 133 LYS A CA 1
ATOM 1051 C C . LYS A 1 133 ? 1.950 -13.199 11.873 1.00 88.25 133 LYS A C 1
ATOM 1053 O O . LYS A 1 133 ? 1.903 -13.014 10.660 1.00 88.25 133 LYS A O 1
ATOM 1058 N N . ASP A 1 134 ? 1.981 -14.406 12.420 1.00 86.62 134 ASP A N 1
ATOM 1059 C CA . ASP A 1 134 ? 1.925 -15.611 11.605 1.00 86.62 134 ASP A CA 1
ATOM 1060 C C . ASP A 1 134 ? 0.609 -15.680 10.821 1.00 86.62 134 ASP A C 1
ATOM 1062 O O . ASP A 1 134 ? -0.477 -15.445 11.356 1.00 86.62 134 ASP A O 1
ATOM 1066 N N . GLY A 1 135 ? 0.717 -16.036 9.542 1.00 88.88 135 GLY A N 1
ATOM 1067 C CA . GLY A 1 135 ? -0.427 -16.257 8.658 1.00 88.88 135 GLY A CA 1
ATOM 1068 C C . GLY A 1 135 ? -0.999 -15.005 7.993 1.00 88.88 135 GLY A C 1
A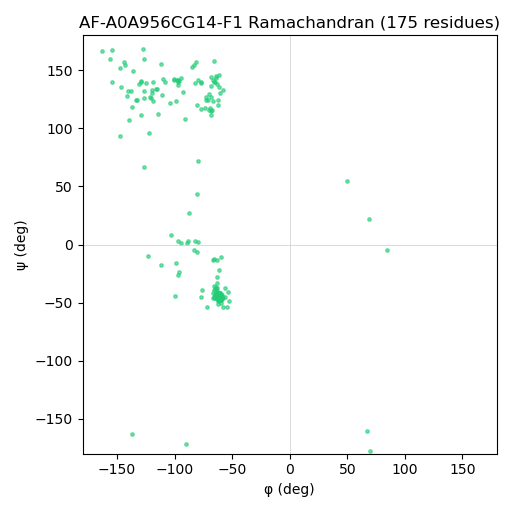TOM 1069 O O . GLY A 1 135 ? -1.871 -15.151 7.142 1.00 88.88 135 GLY A O 1
ATOM 1070 N N . THR A 1 136 ? -0.509 -13.803 8.311 1.00 93.94 136 THR A N 1
ATOM 1071 C CA . THR A 1 136 ? -0.924 -12.574 7.617 1.00 93.94 136 THR A CA 1
ATOM 1072 C C . THR A 1 136 ? 0.075 -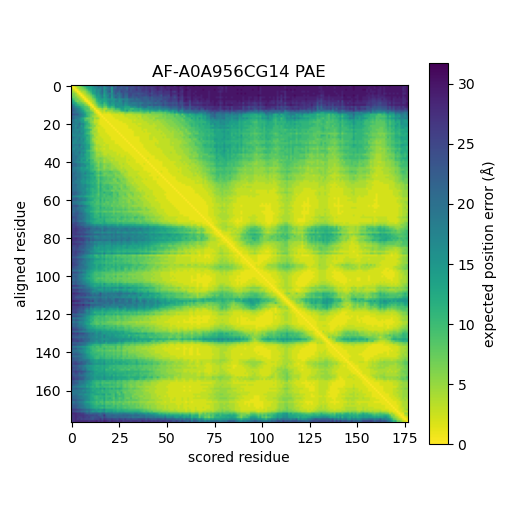12.193 6.530 1.00 93.94 136 THR A C 1
ATOM 1074 O O . THR A 1 136 ? 1.290 -12.330 6.706 1.00 93.94 136 THR A O 1
ATOM 1077 N N . THR A 1 137 ? -0.435 -11.703 5.401 1.00 96.44 137 THR A N 1
ATOM 1078 C CA . THR A 1 137 ? 0.390 -11.184 4.304 1.00 96.44 137 THR A CA 1
ATOM 1079 C C . THR A 1 137 ? 0.211 -9.681 4.198 1.00 96.44 137 THR A C 1
ATOM 1081 O O . THR A 1 137 ? -0.908 -9.196 4.085 1.00 96.44 137 THR A O 1
ATOM 1084 N N . ASP A 1 138 ? 1.314 -8.949 4.182 1.00 97.12 138 ASP A N 1
ATOM 1085 C CA . ASP A 1 138 ? 1.339 -7.513 3.952 1.00 97.12 138 ASP A CA 1
ATOM 1086 C C . ASP A 1 138 ? 1.651 -7.226 2.482 1.00 97.12 138 ASP A C 1
ATOM 1088 O O . ASP A 1 138 ? 2.519 -7.858 1.873 1.00 97.12 138 ASP A O 1
ATOM 1092 N N . LEU A 1 139 ? 0.980 -6.229 1.911 1.00 97.75 139 LEU A N 1
ATOM 1093 C CA . LEU A 1 139 ? 1.361 -5.661 0.627 1.00 97.75 139 LEU A CA 1
ATOM 1094 C C . LEU A 1 139 ? 2.556 -4.741 0.843 1.00 97.75 139 LEU A C 1
ATOM 1096 O O . LEU A 1 139 ? 2.455 -3.714 1.523 1.00 97.75 139 LEU A O 1
ATOM 1100 N N . VAL A 1 140 ? 3.682 -5.091 0.237 1.00 97.88 140 VAL A N 1
ATOM 1101 C CA . VAL A 1 140 ? 4.918 -4.321 0.337 1.00 97.88 140 VAL A CA 1
ATOM 1102 C C . VAL A 1 140 ? 5.274 -3.675 -0.991 1.00 97.88 140 VAL A C 1
ATOM 1104 O O . VAL A 1 140 ? 4.889 -4.132 -2.070 1.00 97.88 140 VAL A O 1
ATOM 1107 N N . ARG A 1 141 ? 6.037 -2.590 -0.894 1.00 97.62 141 ARG A N 1
ATOM 1108 C CA . ARG A 1 141 ? 6.609 -1.879 -2.026 1.00 97.62 141 ARG A CA 1
ATOM 1109 C C . ARG A 1 141 ? 8.122 -1.850 -1.908 1.00 97.62 141 ARG A C 1
ATOM 1111 O O . ARG A 1 141 ? 8.649 -1.350 -0.919 1.00 97.62 141 ARG A O 1
ATOM 1118 N N . ARG A 1 142 ? 8.808 -2.294 -2.952 1.00 97.56 142 ARG A N 1
ATOM 1119 C CA . ARG A 1 142 ? 10.249 -2.122 -3.141 1.00 97.56 142 ARG A CA 1
ATOM 1120 C C . ARG A 1 142 ? 10.522 -0.911 -4.025 1.00 97.56 142 ARG A C 1
ATOM 1122 O O . ARG A 1 142 ? 9.807 -0.713 -5.002 1.00 97.56 142 ARG A O 1
ATOM 1129 N N . GLU A 1 143 ? 11.555 -0.140 -3.709 1.00 96.69 143 GLU A N 1
ATOM 1130 C CA . GLU A 1 143 ? 12.079 0.918 -4.580 1.00 96.69 143 GLU A CA 1
ATOM 1131 C C . GLU A 1 143 ? 13.603 0.984 -4.554 1.00 96.69 143 GLU A C 1
ATOM 1133 O O . GLU A 1 143 ? 14.207 1.044 -3.481 1.00 96.69 143 GLU A O 1
ATOM 1138 N N . SER A 1 144 ? 14.205 1.042 -5.742 1.00 95.12 144 SER A N 1
ATOM 1139 C CA . SER A 1 144 ? 15.600 1.430 -5.957 1.00 95.12 144 SER A CA 1
ATOM 1140 C C . SER A 1 144 ? 15.648 2.684 -6.827 1.00 95.12 144 SER A C 1
ATOM 1142 O O . SER A 1 144 ? 15.125 2.675 -7.937 1.00 95.12 144 SER A O 1
ATOM 1144 N N . GLY A 1 145 ? 16.285 3.754 -6.340 1.00 93.31 145 GLY A N 1
ATOM 1145 C CA . GLY A 1 145 ? 16.510 4.994 -7.105 1.00 93.31 145 GLY A CA 1
ATOM 1146 C C . GLY A 1 145 ? 17.687 4.927 -8.088 1.00 93.31 145 GLY A C 1
ATOM 1147 O O . GLY A 1 145 ? 18.012 5.925 -8.725 1.00 93.31 145 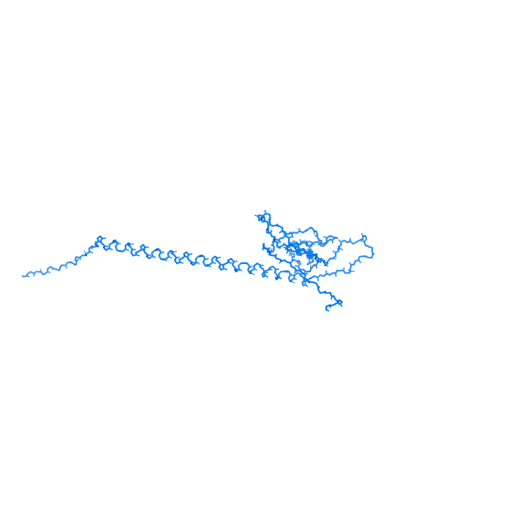GLY A O 1
ATOM 1148 N N . HIS A 1 146 ? 18.346 3.769 -8.193 1.00 91.50 146 HIS A N 1
ATOM 1149 C CA . HIS A 1 146 ? 19.479 3.535 -9.087 1.00 91.50 146 HIS A CA 1
ATOM 1150 C C . HIS A 1 146 ? 19.136 2.360 -10.009 1.00 91.50 146 HIS A C 1
ATOM 1152 O O . HIS A 1 146 ? 19.278 1.216 -9.575 1.00 91.50 146 HIS A O 1
ATOM 1158 N N . PRO A 1 147 ? 18.643 2.627 -11.232 1.00 92.44 147 PRO A N 1
ATOM 1159 C CA . PRO A 1 147 ? 18.396 1.584 -12.217 1.00 92.44 147 PRO A CA 1
ATOM 1160 C C . PRO A 1 147 ? 19.670 0.800 -12.541 1.00 92.44 147 PRO A C 1
ATOM 1162 O O . PRO A 1 147 ? 20.726 1.392 -12.777 1.00 92.44 147 PRO A O 1
ATOM 1165 N N . ASP A 1 148 ? 19.565 -0.524 -12.556 1.00 93.44 148 ASP A N 1
ATOM 1166 C CA . ASP A 1 148 ? 20.655 -1.431 -12.886 1.00 93.44 148 ASP A CA 1
ATOM 1167 C C . ASP A 1 148 ? 20.182 -2.575 -13.809 1.00 93.44 148 ASP A C 1
ATOM 1169 O O . ASP A 1 148 ? 19.178 -2.475 -14.522 1.00 93.44 148 ASP A O 1
ATOM 1173 N N . MET A 1 149 ? 20.968 -3.649 -13.899 1.00 94.12 149 MET A N 1
ATOM 1174 C CA . MET A 1 149 ? 20.672 -4.803 -14.758 1.00 94.12 149 MET A CA 1
ATOM 1175 C C . MET A 1 149 ? 19.662 -5.793 -14.148 1.00 94.12 149 MET A C 1
ATOM 1177 O O . MET A 1 149 ? 19.255 -6.743 -14.825 1.00 94.12 149 MET A O 1
ATOM 1181 N N . TYR A 1 150 ? 19.270 -5.593 -12.890 1.00 95.00 150 TYR A N 1
ATOM 1182 C CA . TYR A 1 150 ? 18.441 -6.466 -12.062 1.00 95.00 150 TYR A CA 1
ATOM 1183 C C . TYR A 1 150 ? 17.244 -5.695 -11.474 1.00 95.00 150 TYR A C 1
ATOM 1185 O O . TYR A 1 150 ? 17.121 -5.589 -10.247 1.00 95.00 150 TYR A O 1
ATOM 1193 N N . PRO A 1 151 ? 16.301 -5.242 -12.323 1.00 93.00 151 PRO A N 1
ATOM 1194 C CA . PRO A 1 151 ? 15.177 -4.390 -11.922 1.00 93.00 151 PRO A CA 1
ATOM 1195 C C . PRO A 1 151 ? 14.245 -5.007 -10.869 1.00 93.00 151 PRO A C 1
ATOM 1197 O O . PRO A 1 151 ? 13.377 -4.338 -10.307 1.00 93.00 151 PRO A O 1
ATOM 1200 N N . GLU A 1 152 ? 14.389 -6.297 -10.578 1.00 94.31 152 GLU A N 1
ATOM 1201 C CA . GLU A 1 152 ? 13.631 -7.018 -9.566 1.00 94.31 152 GLU A CA 1
ATOM 1202 C C . GLU A 1 152 ? 14.314 -7.099 -8.181 1.00 94.31 152 GLU A C 1
ATOM 1204 O O . GLU A 1 152 ? 13.762 -7.743 -7.275 1.00 94.31 152 GLU A O 1
ATOM 1209 N N . ARG A 1 153 ? 15.507 -6.507 -8.000 1.00 94.00 153 ARG A N 1
ATOM 1210 C CA . ARG A 1 153 ? 16.368 -6.682 -6.812 1.00 94.00 153 ARG A CA 1
ATOM 1211 C C . ARG A 1 153 ? 16.789 -5.362 -6.164 1.00 94.00 153 ARG A C 1
ATOM 1213 O O . ARG A 1 153 ? 16.592 -4.280 -6.695 1.00 94.00 153 ARG A O 1
ATOM 1220 N N . GLY A 1 154 ? 17.363 -5.472 -4.963 1.00 94.38 154 GLY A N 1
ATOM 1221 C CA . GLY A 1 154 ? 17.898 -4.332 -4.219 1.00 94.38 154 GLY A CA 1
ATOM 1222 C C . GLY A 1 154 ? 16.823 -3.347 -3.753 1.00 94.38 154 GLY A C 1
ATOM 1223 O O . GLY A 1 154 ? 15.636 -3.673 -3.674 1.00 94.38 154 GLY A O 1
ATOM 1224 N N . GLY A 1 155 ? 17.242 -2.122 -3.449 1.00 94.12 155 GLY A N 1
ATOM 1225 C CA . GLY A 1 155 ? 16.341 -1.073 -2.982 1.00 94.12 155 GLY A CA 1
ATOM 1226 C C . GLY A 1 155 ? 15.784 -1.294 -1.571 1.00 94.12 155 GLY A C 1
ATOM 1227 O O . GLY A 1 155 ? 16.121 -2.254 -0.874 1.00 94.12 155 GLY A O 1
ATOM 1228 N N . ARG A 1 156 ? 14.923 -0.373 -1.137 1.00 95.12 156 ARG A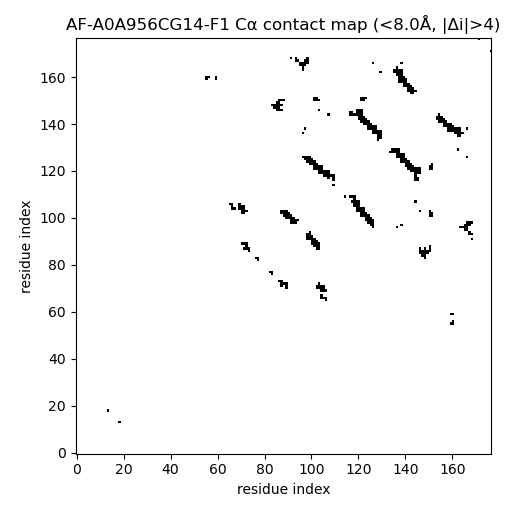 N 1
ATOM 1229 C CA . ARG A 1 156 ? 14.244 -0.426 0.163 1.00 95.12 156 ARG A CA 1
ATOM 1230 C C . ARG A 1 156 ? 12.852 -1.023 0.009 1.00 95.12 156 ARG A C 1
ATOM 1232 O O . ARG A 1 156 ? 12.134 -0.659 -0.917 1.00 95.12 156 ARG A O 1
ATOM 1239 N N . VAL A 1 157 ? 12.475 -1.900 0.938 1.00 96.88 157 VAL A N 1
ATOM 1240 C CA . VAL A 1 157 ? 11.130 -2.478 1.031 1.00 96.88 157 VAL A CA 1
ATOM 1241 C C . VAL A 1 157 ? 10.374 -1.807 2.174 1.00 96.88 157 VAL A C 1
ATOM 1243 O O . VAL A 1 157 ? 10.819 -1.852 3.318 1.00 96.88 157 VAL A O 1
ATOM 1246 N N . ASP A 1 158 ? 9.232 -1.207 1.853 1.00 96.12 158 ASP A N 1
ATOM 1247 C CA . ASP A 1 158 ? 8.335 -0.537 2.791 1.00 96.12 158 ASP A CA 1
ATOM 1248 C C . ASP A 1 158 ? 6.962 -1.236 2.784 1.00 96.12 158 ASP A C 1
ATOM 1250 O O . ASP A 1 158 ? 6.452 -1.608 1.724 1.00 96.12 158 ASP A O 1
ATOM 1254 N N . VAL A 1 15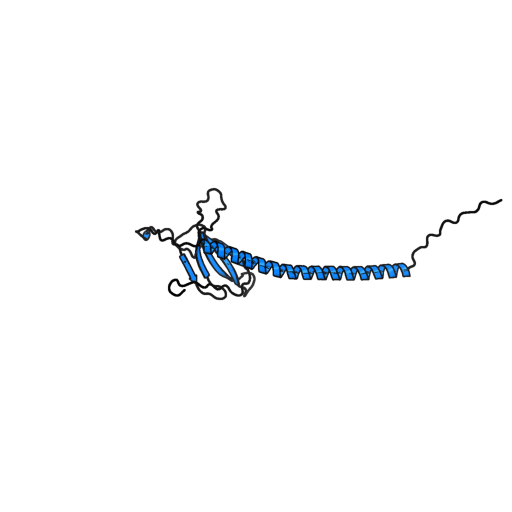9 ? 6.334 -1.393 3.953 1.00 96.38 159 VAL A N 1
ATOM 1255 C CA . VAL A 1 159 ? 4.953 -1.903 4.052 1.00 96.38 159 VAL A CA 1
ATOM 1256 C C . VAL A 1 159 ? 3.983 -0.830 3.565 1.00 96.38 159 VAL A C 1
ATOM 1258 O O . VAL A 1 159 ? 4.022 0.309 4.035 1.00 96.38 159 VAL A O 1
ATOM 1261 N N . LEU A 1 160 ? 3.120 -1.187 2.613 1.00 95.94 160 LEU A N 1
ATOM 1262 C CA . LEU A 1 160 ? 2.144 -0.280 2.012 1.00 95.94 160 LEU A CA 1
ATOM 1263 C C . LEU A 1 160 ? 0.747 -0.455 2.611 1.00 95.94 160 LEU A C 1
ATOM 1265 O O . LEU A 1 160 ? 0.077 0.538 2.894 1.00 95.94 160 LEU A O 1
ATOM 1269 N N . ALA A 1 161 ? 0.320 -1.705 2.777 1.00 96.19 161 ALA A N 1
ATOM 1270 C CA . ALA A 1 161 ? -0.917 -2.069 3.450 1.00 96.19 161 ALA A CA 1
ATOM 1271 C C . ALA A 1 161 ? -0.723 -3.396 4.183 1.00 96.19 161 ALA A C 1
ATOM 1273 O O . ALA A 1 161 ? -0.144 -4.333 3.638 1.00 96.19 161 ALA A O 1
ATOM 1274 N N . THR A 1 162 ? -1.202 -3.461 5.414 1.00 95.19 162 THR A N 1
ATOM 1275 C CA . THR A 1 162 ? -1.092 -4.639 6.274 1.00 95.19 162 THR A CA 1
ATOM 1276 C C . THR A 1 162 ? -2.214 -5.637 6.015 1.00 95.19 162 THR A C 1
ATOM 1278 O O . THR A 1 162 ? -3.307 -5.232 5.624 1.00 95.19 162 THR A O 1
ATOM 1281 N N . ASP A 1 163 ? -1.975 -6.921 6.276 1.00 95.50 163 ASP A N 1
ATOM 1282 C CA . ASP A 1 163 ? -3.014 -7.961 6.360 1.00 95.50 163 ASP A CA 1
ATOM 1283 C C . ASP A 1 163 ? -3.984 -7.963 5.161 1.00 95.50 163 ASP A C 1
ATOM 1285 O O . ASP A 1 163 ? -5.189 -7.758 5.311 1.00 95.50 163 ASP A O 1
ATOM 1289 N N . ILE A 1 164 ? -3.456 -8.058 3.942 1.00 95.69 164 ILE A N 1
ATOM 1290 C CA . ILE A 1 164 ? -4.268 -8.097 2.725 1.00 95.69 164 ILE A CA 1
ATOM 1291 C C . ILE A 1 164 ? -4.891 -9.480 2.515 1.00 95.69 164 ILE A C 1
ATOM 1293 O O . ILE A 1 164 ? -4.227 -10.502 2.671 1.00 95.69 164 ILE A O 1
ATOM 1297 N N . ASP A 1 165 ? -6.151 -9.498 2.076 1.00 95.12 165 ASP A N 1
ATOM 1298 C CA . ASP A 1 165 ? -6.829 -10.739 1.679 1.00 95.12 165 ASP A CA 1
ATOM 1299 C C . ASP A 1 165 ? -6.375 -11.203 0.286 1.00 95.12 165 ASP A C 1
ATOM 1301 O O . ASP A 1 165 ? -6.104 -12.383 0.067 1.00 95.12 165 ASP A O 1
ATOM 1305 N N . LEU A 1 166 ? -6.308 -10.265 -0.668 1.00 96.31 166 LEU A N 1
ATOM 1306 C CA . LEU A 1 166 ? -5.931 -10.520 -2.055 1.00 96.31 166 LEU A CA 1
ATOM 1307 C C . LEU A 1 166 ? -5.346 -9.259 -2.706 1.00 96.31 166 LEU A C 1
ATOM 1309 O O . LEU A 1 166 ? -5.877 -8.159 -2.538 1.00 96.31 166 LEU A O 1
ATOM 1313 N N . PHE A 1 167 ? -4.294 -9.434 -3.500 1.00 97.38 167 PHE A N 1
ATOM 1314 C CA . PHE A 1 167 ? -3.816 -8.448 -4.467 1.00 97.38 167 PHE A CA 1
ATOM 1315 C C . PHE A 1 167 ? -3.655 -9.134 -5.824 1.00 97.38 167 PHE A C 1
ATOM 1317 O O . PHE A 1 167 ? -2.794 -9.994 -5.970 1.00 97.38 167 PHE A O 1
ATOM 1324 N N . ASP A 1 168 ? -4.495 -8.772 -6.788 1.00 97.19 168 ASP A N 1
ATOM 1325 C CA . ASP A 1 168 ? -4.576 -9.405 -8.110 1.00 97.19 168 ASP A CA 1
ATOM 1326 C C . ASP A 1 168 ? -4.405 -8.341 -9.196 1.00 97.19 168 ASP A C 1
ATOM 1328 O O . ASP A 1 168 ? -4.906 -7.217 -9.061 1.00 97.19 168 ASP A O 1
ATOM 1332 N N . LEU A 1 169 ? -3.656 -8.679 -10.243 1.00 95.88 169 LEU A N 1
ATOM 1333 C CA . LEU A 1 169 ? -3.348 -7.782 -11.347 1.00 95.88 169 LEU A CA 1
ATOM 1334 C C . LEU A 1 169 ? -3.724 -8.423 -12.679 1.00 95.88 169 LEU A C 1
ATOM 1336 O O . LEU A 1 169 ? -3.236 -9.486 -13.064 1.00 95.88 169 LEU A O 1
ATOM 1340 N N . GLU A 1 170 ? -4.528 -7.693 -13.444 1.00 94.69 170 GLU A N 1
ATOM 1341 C CA . GLU A 1 170 ? -4.864 -8.041 -14.817 1.00 94.69 170 GLU A CA 1
ATOM 1342 C C . GLU A 1 170 ? -4.204 -7.066 -15.789 1.00 94.69 170 GLU A C 1
ATOM 1344 O O . GLU A 1 170 ? -4.097 -5.863 -15.537 1.00 94.69 170 GLU A O 1
ATOM 1349 N N . TYR A 1 171 ? -3.749 -7.604 -16.917 1.00 92.12 171 TYR A N 1
ATOM 1350 C CA . TYR A 1 171 ? -3.049 -6.857 -17.951 1.00 92.12 171 TYR A CA 1
ATOM 1351 C C . TYR A 1 171 ? -3.845 -6.956 -19.244 1.00 92.12 171 TYR A C 1
ATOM 1353 O O . TYR A 1 171 ? -4.224 -8.052 -19.657 1.00 92.12 171 TYR A O 1
ATOM 1361 N N . LEU A 1 172 ? -4.087 -5.811 -19.880 1.00 92.19 172 LEU A N 1
ATOM 1362 C CA . LEU A 1 172 ? -4.736 -5.769 -21.183 1.00 92.19 172 LEU A CA 1
ATOM 1363 C C . LEU A 1 172 ? -3.770 -6.303 -22.243 1.00 92.19 172 LEU A C 1
ATOM 1365 O O . LEU A 1 172 ? -2.655 -5.795 -22.383 1.00 92.19 172 LEU A O 1
ATOM 1369 N N . ASP A 1 173 ? -4.204 -7.311 -22.990 1.00 87.75 173 ASP A N 1
ATOM 1370 C CA . ASP A 1 173 ? -3.468 -7.799 -24.149 1.00 87.75 173 ASP A CA 1
ATOM 1371 C C . ASP A 1 173 ? -3.757 -6.880 -25.348 1.00 87.75 173 ASP A C 1
ATOM 1373 O O . ASP A 1 173 ? -4.914 -6.763 -25.755 1.00 87.75 173 ASP A O 1
ATOM 1377 N N . PRO A 1 174 ? -2.736 -6.238 -25.946 1.00 80.44 174 PRO A N 1
ATOM 1378 C CA . PRO A 1 174 ? -2.930 -5.329 -27.074 1.00 80.44 174 PRO A CA 1
ATOM 1379 C C . PRO A 1 174 ? -3.493 -6.002 -28.337 1.00 80.44 174 PRO A C 1
ATOM 1381 O O . PRO A 1 174 ? -3.876 -5.295 -29.267 1.00 80.44 174 PRO A O 1
ATOM 1384 N N . LEU A 1 175 ? -3.503 -7.337 -28.418 1.00 85.19 175 LEU A N 1
ATOM 1385 C CA . LEU A 1 175 ? -4.013 -8.082 -29.573 1.00 85.19 175 LEU A CA 1
ATOM 1386 C C . LEU A 1 175 ? -5.463 -8.550 -29.411 1.00 85.19 175 LEU A C 1
ATOM 1388 O O . LEU A 1 175 ? -6.119 -8.827 -30.416 1.00 85.19 175 LEU A O 1
ATOM 1392 N N . THR A 1 176 ? -5.950 -8.687 -28.176 1.00 78.94 176 THR A N 1
ATOM 1393 C CA . THR A 1 176 ? -7.276 -9.260 -27.878 1.00 78.94 176 THR A CA 1
ATOM 1394 C C . THR A 1 176 ? -8.189 -8.333 -27.073 1.00 78.94 176 THR A C 1
ATOM 1396 O O . THR A 1 176 ? -9.378 -8.634 -26.947 1.00 78.94 176 THR A O 1
ATOM 1399 N N . GLY A 1 177 ? -7.646 -7.229 -26.554 1.00 55.03 177 GLY A N 1
ATOM 1400 C CA . GLY A 1 177 ? -8.331 -6.214 -25.751 1.00 55.03 177 GLY A CA 1
ATOM 1401 C C . GLY A 1 177 ? -8.856 -5.017 -26.529 1.00 55.03 177 GLY A C 1
ATOM 1402 O O . GLY A 1 177 ? -8.242 -4.641 -27.552 1.00 55.03 177 GLY A O 1
#

Sequence (177 aa):
MMRRARRLPRIAGFTLVELLVAISILAMISVLVYSAFSGLKRSKEGIQRVTDRYREGRLAMARISRELQGAYLSTHMPINQALAVEKTAFTGRRGTPADRVDFNSFCHRRMDRNSHESDQAEISYFGSADPKKDGTTDLVRRESGHPDMYPERGGRVDVLATDIDLFDLEYLDPLTG

Radius of gyration: 33.99 Å; Cα contacts (8 Å, |Δi|>4): 238; chains: 1; bounding box: 69×67×107 Å

Foldseek 3Di:
DDDDDDDDDPDDDDDPVNVVVVVVVVVVVVVVVVVVVVVVVVVVVVVVVVVVQVVLVVQLVVVVVVFVVQFDADPPADPDNVPDWAGFDFDWDDDPQEIKTKGKGLCDDDPDDPDPFHSIKIKMWIWDADPVDPPFIFTKMFIDRDGGHCSPDDGDIDGRGTRDRHHDDDDDDPVPD